Protein AF-D2QXZ1-F1 (afdb_monomer)

pLDDT: mean 86.98, std 10.9, range [49.91, 98.38]

Foldseek 3Di:
DDDDQDVQLVQLVVLLVLLVVLVVQLVPDDDDPPNCSLVVSLVVCCVPPVDDSVSSVLSVLLNVLDDPVRSVVLSVLQRPAPQAGDHSLNSSLLSVQPDPVVSVVLSNCSRVVVDDSVRSNVVSCVPDPNCPPDPPPDDDPDPVSVLVVLLVVLVVLVVVLCVQCPPVPPPDHHLVNDDPVVSVVSVVVNVVSVVSNVVSVVVVVVVVVVVVVVVVVVD

Radius of gyration: 25.84 Å; Cα contacts (8 Å, |Δi|>4): 145; chains: 1; bounding box: 73×56×57 Å

Organism: Pirellula staleyi (strain ATCC 27377 / DSM 6068 / ICPB 4128) (NCBI:txid530564)

Secondary structure (DSSP, 8-state):
-PPPPPHHHHHHHHHHHHHHHHHHHHHHS---TTSTHHHHHHHHHHHHH---HHHHHHHHHHHHH--HHHHHHHHHHHHT-SS----HHHHHHHTT---HHHHHHHHHHHHHTT--HHHHHHHHHHHS------SPPPPPSSHHHHHHHHHHHHHHHHHHHHHHH-TT-TTS--GGGS-HHHHHHHHHHHHHHHHHHHHHHHHHHHHHHHHHHHHHT--

Structure (mmCIF, N/CA/C/O backbone):
data_AF-D2QXZ1-F1
#
_entry.id   AF-D2QXZ1-F1
#
loop_
_atom_site.group_PDB
_atom_site.id
_atom_site.type_symbol
_atom_site.label_atom_id
_atom_site.label_alt_id
_atom_site.label_comp_id
_atom_site.label_asym_id
_atom_site.label_entity_id
_atom_site.label_seq_id
_atom_site.pdbx_PDB_ins_code
_atom_site.Cartn_x
_atom_site.Cartn_y
_atom_site.Cartn_z
_atom_site.occupancy
_atom_site.B_iso_or_equiv
_atom_site.auth_seq_id
_atom_site.auth_comp_id
_atom_site.auth_asym_id
_atom_site.auth_atom_id
_atom_site.pdbx_PDB_model_num
ATOM 1 N N . MET A 1 1 ? -39.261 -4.330 -1.337 1.00 70.75 1 MET A N 1
ATOM 2 C CA . MET A 1 1 ? -38.282 -4.385 -2.452 1.00 70.75 1 MET A CA 1
ATOM 3 C C . MET A 1 1 ? -36.870 -4.403 -1.869 1.00 70.75 1 MET A C 1
ATOM 5 O O . MET A 1 1 ? -36.589 -3.571 -1.018 1.00 70.75 1 MET A O 1
ATOM 9 N N . LYS A 1 2 ? -35.994 -5.347 -2.247 1.00 80.06 2 LYS A N 1
ATOM 10 C CA . LYS A 1 2 ? -34.596 -5.360 -1.764 1.00 80.06 2 LYS A CA 1
ATOM 11 C C . LYS A 1 2 ? -33.806 -4.252 -2.475 1.00 80.06 2 LYS A C 1
ATOM 13 O O . LYS A 1 2 ? -33.820 -4.200 -3.702 1.00 80.06 2 LYS A O 1
ATOM 18 N N . LYS A 1 3 ? -33.141 -3.368 -1.722 1.00 83.44 3 LYS A N 1
ATOM 19 C CA . LYS A 1 3 ? -32.268 -2.312 -2.272 1.00 83.44 3 LYS A CA 1
ATOM 20 C C . LYS A 1 3 ? -31.160 -2.964 -3.124 1.00 83.44 3 LYS A C 1
ATOM 22 O O . LYS A 1 3 ? -30.633 -3.998 -2.707 1.00 83.44 3 LYS A O 1
ATOM 27 N N . PRO A 1 4 ? -30.808 -2.421 -4.306 1.00 87.69 4 PRO A N 1
ATOM 28 C CA . PRO A 1 4 ? -29.730 -2.982 -5.115 1.00 87.69 4 PRO A CA 1
ATOM 29 C C . PRO A 1 4 ? -28.404 -2.970 -4.335 1.00 87.69 4 PRO A C 1
ATOM 31 O O . PRO A 1 4 ? -28.165 -2.038 -3.561 1.00 87.69 4 PRO A O 1
ATOM 34 N N . PRO A 1 5 ? -27.527 -3.973 -4.535 1.00 87.88 5 PRO A N 1
ATOM 35 C CA . PRO A 1 5 ? -26.270 -4.050 -3.807 1.00 87.88 5 PRO A CA 1
ATOM 36 C C . PRO A 1 5 ? -25.370 -2.846 -4.135 1.00 87.88 5 PRO A C 1
ATOM 38 O O . PRO A 1 5 ? -25.340 -2.405 -5.295 1.00 87.88 5 PRO A O 1
ATOM 41 N N . PRO A 1 6 ? -24.587 -2.350 -3.158 1.00 89.75 6 PRO A N 1
ATOM 42 C CA . PRO A 1 6 ? -23.612 -1.290 -3.377 1.00 89.75 6 PRO A CA 1
ATOM 43 C C . PRO A 1 6 ? -22.697 -1.555 -4.589 1.00 89.75 6 PRO A C 1
ATOM 45 O O . PRO A 1 6 ? -22.313 -2.704 -4.857 1.00 89.75 6 PRO A O 1
ATOM 48 N N . PRO A 1 7 ? -22.310 -0.515 -5.353 1.00 92.50 7 PRO A N 1
ATOM 49 C CA . PRO A 1 7 ? -21.449 -0.673 -6.525 1.00 92.50 7 PRO A CA 1
ATOM 50 C C . PRO A 1 7 ? -20.099 -1.331 -6.196 1.00 92.50 7 PRO A C 1
ATOM 52 O O . PRO A 1 7 ? -19.526 -2.008 -7.052 1.00 92.50 7 PRO A O 1
ATOM 55 N N . GLU A 1 8 ? -19.606 -1.185 -4.969 1.00 92.81 8 GLU A N 1
ATOM 56 C CA . GLU A 1 8 ? -18.377 -1.791 -4.460 1.00 92.81 8 GLU A CA 1
ATOM 57 C C . GLU A 1 8 ? -18.449 -3.322 -4.455 1.00 92.81 8 GLU A C 1
ATOM 59 O O . GLU A 1 8 ? -17.514 -3.964 -4.932 1.00 92.81 8 GLU A O 1
ATOM 64 N N . ILE A 1 9 ? -19.579 -3.907 -4.042 1.00 94.56 9 ILE A N 1
ATOM 65 C CA . ILE A 1 9 ? -19.801 -5.363 -4.057 1.00 94.56 9 ILE A CA 1
ATOM 66 C C . ILE A 1 9 ? -19.676 -5.901 -5.485 1.00 94.56 9 ILE A C 1
ATOM 68 O O . ILE A 1 9 ? -18.967 -6.876 -5.742 1.00 94.56 9 ILE A O 1
ATOM 72 N N . ARG A 1 10 ? -20.309 -5.222 -6.452 1.00 94.75 10 ARG A N 1
ATOM 73 C CA . ARG A 1 10 ? -20.217 -5.603 -7.872 1.00 94.75 10 ARG A CA 1
ATOM 74 C C . ARG A 1 10 ? -18.780 -5.510 -8.384 1.00 94.75 10 ARG A C 1
ATOM 76 O O . ARG A 1 10 ? -18.342 -6.382 -9.130 1.00 94.75 10 ARG A O 1
ATOM 83 N N . ARG A 1 11 ? -18.033 -4.475 -7.981 1.00 95.88 11 ARG A N 1
ATOM 84 C CA . ARG A 1 11 ? -16.618 -4.299 -8.353 1.00 95.88 11 ARG A CA 1
ATOM 85 C C . ARG A 1 11 ? -15.729 -5.395 -7.757 1.00 95.88 11 ARG A C 1
ATOM 87 O O . ARG A 1 11 ? -14.864 -5.890 -8.473 1.00 95.88 11 ARG A O 1
ATOM 94 N N . LEU A 1 12 ? -15.953 -5.799 -6.504 1.00 96.62 12 LEU A N 1
ATOM 95 C CA . LEU A 1 12 ? -15.210 -6.886 -5.854 1.00 96.62 12 LEU A CA 1
ATOM 96 C C . LEU A 1 12 ? -15.446 -8.228 -6.551 1.00 96.62 12 LEU A C 1
ATOM 98 O O . LEU A 1 12 ? -14.481 -8.874 -6.956 1.00 96.62 12 LEU A O 1
ATOM 102 N N . ARG A 1 13 ? -16.712 -8.596 -6.786 1.00 97.38 13 ARG A N 1
ATOM 103 C CA . ARG A 1 13 ? -17.065 -9.831 -7.506 1.00 97.38 13 ARG A CA 1
ATOM 104 C C . ARG A 1 13 ? -16.483 -9.856 -8.919 1.00 97.38 13 ARG A C 1
ATOM 106 O O . ARG A 1 13 ? -15.887 -10.852 -9.314 1.00 97.38 13 ARG A O 1
ATOM 113 N N . LYS A 1 14 ? -16.586 -8.748 -9.669 1.00 97.00 14 LYS A N 1
ATOM 114 C CA . LYS A 1 14 ? -15.977 -8.634 -11.009 1.00 97.00 14 LYS A CA 1
ATOM 115 C C . LYS A 1 14 ? -14.456 -8.807 -10.966 1.00 97.00 14 LYS A C 1
ATOM 117 O O . LYS A 1 14 ? -13.901 -9.465 -11.840 1.00 97.00 14 LYS A O 1
ATOM 122 N N . PHE A 1 15 ? -13.788 -8.238 -9.963 1.00 97.81 15 PHE A N 1
ATOM 123 C CA . PHE A 1 15 ? -12.336 -8.344 -9.818 1.00 97.81 15 PHE A CA 1
ATOM 124 C C . PHE A 1 15 ? -11.886 -9.766 -9.455 1.00 97.81 15 PHE A C 1
ATOM 126 O O . PHE A 1 15 ? -10.912 -10.257 -10.020 1.00 97.81 15 PHE A O 1
ATOM 133 N N . HIS A 1 16 ? -12.625 -10.455 -8.581 1.00 98.38 16 HIS A N 1
ATOM 134 C CA . HIS A 1 16 ? -12.385 -11.866 -8.266 1.00 98.38 16 HIS A CA 1
ATOM 135 C C . HIS A 1 16 ? -12.635 -12.781 -9.468 1.00 98.38 16 HIS A C 1
ATOM 137 O O . HIS A 1 16 ? -11.781 -13.591 -9.816 1.00 98.38 16 HIS A O 1
ATOM 143 N N . ALA A 1 17 ? -13.754 -12.590 -10.174 1.00 97.75 17 ALA A N 1
ATOM 144 C CA . ALA A 1 17 ? -14.080 -13.352 -11.376 1.00 97.75 17 ALA A CA 1
ATOM 145 C C . ALA A 1 17 ? -13.033 -13.165 -12.486 1.00 97.75 17 ALA A C 1
ATOM 147 O O . ALA A 1 17 ? -12.653 -14.136 -13.140 1.00 97.75 17 ALA A O 1
ATOM 148 N N . LEU A 1 18 ? -12.524 -11.939 -12.674 1.00 96.25 18 LEU A N 1
ATOM 149 C CA . LEU A 1 18 ? -11.377 -11.682 -13.547 1.00 96.25 18 LEU A CA 1
ATOM 150 C C . LEU A 1 18 ? -10.163 -12.504 -13.101 1.00 96.25 18 LEU A C 1
ATOM 152 O O . LEU A 1 18 ? -9.543 -13.169 -13.923 1.00 96.25 18 LEU A O 1
ATOM 156 N N . GLY A 1 19 ? -9.853 -12.498 -11.804 1.00 96.38 19 GLY A N 1
ATOM 157 C CA . GLY A 1 19 ? -8.767 -13.288 -11.236 1.00 96.38 19 GLY A CA 1
ATOM 158 C C . GLY A 1 19 ? -8.879 -14.783 -11.523 1.00 96.38 19 GLY A C 1
ATOM 159 O O . GLY A 1 19 ? -7.882 -15.392 -11.902 1.00 96.38 19 GLY A O 1
ATOM 160 N N . LYS A 1 20 ? -10.084 -15.356 -11.411 1.00 97.50 20 LYS A N 1
ATOM 161 C CA . LYS A 1 20 ? -10.351 -16.769 -11.728 1.00 97.50 20 LYS A CA 1
ATOM 162 C C . LYS A 1 20 ? -10.106 -17.083 -13.203 1.00 97.50 20 LYS A C 1
ATOM 164 O O . LYS A 1 20 ? -9.424 -18.052 -13.507 1.00 97.50 20 LYS A O 1
ATOM 169 N N . LYS A 1 21 ? -10.583 -16.225 -14.114 1.00 95.38 21 LYS A N 1
ATOM 170 C CA . LYS A 1 21 ? -10.308 -16.368 -15.556 1.00 95.38 21 LYS A CA 1
ATOM 171 C C . LYS A 1 21 ? -8.810 -16.328 -15.847 1.00 95.38 21 LYS A C 1
ATOM 173 O O . LYS A 1 21 ? -8.311 -17.135 -16.619 1.00 95.38 21 LYS A O 1
ATOM 178 N N . VAL A 1 22 ? -8.089 -15.406 -15.206 1.00 93.62 22 VAL A N 1
ATOM 179 C CA . VAL A 1 22 ? -6.633 -15.314 -15.345 1.00 93.62 22 VAL A CA 1
ATOM 180 C C . VAL A 1 22 ? -5.975 -16.596 -14.827 1.00 93.62 22 VAL A C 1
ATOM 182 O O . VAL A 1 22 ? -5.161 -17.167 -15.540 1.00 93.62 22 VAL A O 1
ATOM 185 N N . LEU A 1 23 ? -6.338 -17.085 -13.635 1.00 93.38 23 LEU A N 1
ATOM 186 C CA . LEU A 1 23 ? -5.811 -18.342 -13.080 1.00 93.38 23 LEU A CA 1
ATOM 187 C C . LEU A 1 23 ? -6.021 -19.535 -14.015 1.00 93.38 23 LEU A C 1
ATOM 189 O O . LEU A 1 23 ? -5.063 -20.247 -14.291 1.00 93.38 23 LEU A O 1
ATOM 193 N N . GLN A 1 24 ? -7.223 -19.688 -14.569 1.00 92.62 24 GLN A N 1
ATOM 194 C CA . GLN A 1 24 ? -7.538 -20.768 -15.503 1.00 92.62 24 GLN A CA 1
ATOM 195 C C . GLN A 1 24 ? -6.637 -20.739 -16.747 1.00 92.62 24 GLN A C 1
ATOM 197 O O . GLN A 1 24 ? -6.117 -21.772 -17.166 1.00 92.62 24 GLN A O 1
ATOM 202 N N . VAL A 1 25 ? -6.395 -19.556 -17.323 1.00 90.19 25 VAL A N 1
ATOM 203 C CA . VAL A 1 25 ? -5.465 -19.404 -18.457 1.00 90.19 25 VAL A CA 1
ATOM 204 C C . VAL A 1 25 ? -4.034 -19.760 -18.046 1.00 90.19 25 VAL A C 1
ATOM 206 O O . VAL A 1 25 ? -3.310 -20.397 -18.805 1.00 90.19 25 VAL A O 1
ATOM 209 N N . TYR A 1 26 ? -3.616 -19.400 -16.829 1.00 86.12 26 TYR A N 1
ATOM 210 C CA . TYR A 1 26 ? -2.298 -19.755 -16.290 1.00 86.12 26 TYR A CA 1
ATOM 211 C C . TYR A 1 26 ? -2.100 -21.264 -16.079 1.00 86.12 26 TYR A C 1
ATOM 213 O O . TYR A 1 26 ? -0.976 -21.741 -16.227 1.00 86.12 26 TYR A O 1
ATOM 221 N N . GLU A 1 27 ? -3.154 -21.984 -15.696 1.00 86.81 27 GLU A N 1
ATOM 222 C CA . GLU A 1 27 ? -3.131 -23.433 -15.449 1.00 86.81 27 GLU A CA 1
ATOM 223 C C . GLU A 1 27 ? -3.171 -24.241 -16.749 1.00 86.81 27 GLU A C 1
ATOM 225 O O . GLU A 1 27 ? -2.522 -25.277 -16.849 1.00 86.81 27 GLU A O 1
ATOM 230 N N . THR A 1 28 ? -3.887 -23.740 -17.757 1.00 86.19 28 THR A N 1
ATOM 231 C CA . THR A 1 28 ? -4.055 -24.405 -19.061 1.00 86.19 28 THR A CA 1
ATOM 232 C C . THR A 1 28 ? -2.937 -24.104 -20.061 1.00 86.19 28 THR A C 1
ATOM 234 O O . THR A 1 28 ? -2.809 -24.810 -21.056 1.00 86.19 28 THR A O 1
ATOM 237 N N . SER A 1 29 ? -2.107 -23.083 -19.824 1.00 81.38 29 SER A N 1
ATOM 238 C CA . SER A 1 29 ? -1.002 -22.742 -20.727 1.00 81.38 29 SER A CA 1
ATOM 239 C C . SER A 1 29 ? 0.249 -23.591 -20.471 1.00 81.38 29 SER A C 1
ATOM 241 O O . SER A 1 29 ? 0.777 -23.666 -19.353 1.00 81.38 29 SER A O 1
ATOM 243 N N . GLU A 1 30 ? 0.771 -24.201 -21.540 1.00 72.31 30 GLU A N 1
ATOM 244 C CA . GLU A 1 30 ? 1.961 -25.049 -21.477 1.00 72.31 30 GLU A CA 1
ATOM 245 C C . GLU A 1 30 ? 3.177 -24.328 -20.857 1.00 72.31 30 GLU A C 1
ATOM 247 O O . GLU A 1 30 ? 3.302 -23.094 -20.911 1.00 72.31 30 GLU A O 1
ATOM 252 N N . PRO A 1 31 ? 4.080 -25.059 -20.178 1.00 64.50 31 PRO A N 1
ATOM 253 C CA . PRO A 1 31 ? 5.278 -24.466 -19.603 1.00 64.50 31 PRO A CA 1
ATOM 254 C C . PRO A 1 31 ? 6.213 -23.991 -20.713 1.00 64.50 31 PRO A C 1
ATOM 256 O O . PRO A 1 31 ? 6.925 -24.774 -21.326 1.00 64.50 31 PRO A O 1
ATOM 259 N N . LEU A 1 32 ? 6.272 -22.679 -20.938 1.00 61.91 32 LEU A N 1
ATOM 260 C CA . LEU A 1 32 ? 7.364 -22.102 -21.716 1.00 61.91 32 LEU A CA 1
ATOM 261 C C . LEU A 1 32 ? 8.679 -22.314 -20.952 1.00 61.91 32 LEU A C 1
ATOM 263 O O . LEU A 1 32 ? 8.786 -21.918 -19.787 1.00 61.91 32 LEU A O 1
ATOM 267 N N . ALA A 1 33 ? 9.686 -22.863 -21.636 1.00 56.00 33 ALA A N 1
ATOM 268 C CA . ALA A 1 33 ? 10.993 -23.256 -21.095 1.00 56.00 33 ALA A CA 1
ATOM 269 C C . ALA A 1 33 ? 11.778 -22.147 -20.347 1.00 56.00 33 ALA A C 1
ATOM 271 O O . ALA A 1 33 ? 12.772 -22.431 -19.692 1.00 56.00 33 ALA A O 1
ATOM 272 N N . SER A 1 34 ? 11.347 -20.880 -20.403 1.00 56.97 34 SER A N 1
ATOM 273 C CA . SER A 1 34 ? 12.092 -19.719 -19.886 1.00 56.97 34 SER A CA 1
ATOM 274 C C . SER A 1 34 ? 11.424 -18.949 -18.734 1.00 56.97 34 SER A C 1
ATOM 276 O O . SER A 1 34 ? 11.746 -17.783 -18.496 1.00 56.97 34 SER A O 1
ATOM 278 N N . GLY A 1 35 ? 10.438 -19.524 -18.030 1.00 57.19 35 GLY A N 1
ATOM 279 C CA . GLY A 1 35 ? 9.715 -18.806 -16.959 1.00 57.19 35 GLY A CA 1
ATOM 280 C C . GLY A 1 35 ? 8.895 -17.602 -17.465 1.00 57.19 35 GLY A C 1
ATOM 281 O O . GLY A 1 35 ? 8.373 -16.792 -16.693 1.00 57.19 35 GLY A O 1
ATOM 282 N N . SER A 1 36 ? 8.748 -17.486 -18.786 1.00 62.22 36 SER A N 1
ATOM 283 C CA . SER A 1 36 ? 8.039 -16.424 -19.502 1.00 62.22 36 SER A CA 1
ATOM 284 C C . SER A 1 36 ? 6.515 -16.579 -19.480 1.00 62.22 36 SER A C 1
ATOM 286 O O . SER A 1 36 ? 5.821 -15.645 -19.888 1.00 62.22 36 SER A O 1
ATOM 288 N N . ARG A 1 37 ? 5.988 -17.672 -18.901 1.00 64.94 37 ARG A N 1
ATOM 289 C CA . ARG A 1 37 ? 4.545 -17.947 -18.749 1.00 64.94 37 ARG A CA 1
ATOM 290 C C . ARG A 1 37 ? 3.782 -16.745 -18.169 1.00 64.94 37 ARG A C 1
ATOM 292 O O . ARG A 1 37 ? 2.734 -16.366 -18.678 1.00 64.94 37 ARG A O 1
ATOM 299 N N . ARG A 1 38 ? 4.368 -16.044 -17.185 1.00 64.94 38 ARG A N 1
ATOM 300 C CA . ARG A 1 38 ? 3.768 -14.834 -16.577 1.00 64.94 38 ARG A CA 1
ATOM 301 C C . ARG A 1 38 ? 3.677 -13.621 -17.507 1.00 64.94 38 ARG A C 1
ATOM 303 O O . ARG A 1 38 ? 2.819 -12.765 -17.317 1.00 64.94 38 ARG A O 1
ATOM 310 N N . ARG A 1 39 ? 4.578 -13.506 -18.485 1.00 67.19 39 ARG A N 1
ATOM 311 C CA . ARG A 1 39 ? 4.597 -12.379 -19.432 1.00 67.19 39 ARG A CA 1
ATOM 312 C C . ARG A 1 39 ? 3.615 -12.587 -20.584 1.00 67.19 39 ARG A C 1
ATOM 314 O O . ARG A 1 39 ? 3.001 -11.610 -20.997 1.00 67.19 39 ARG A O 1
ATOM 321 N N . GLY A 1 40 ? 3.450 -13.825 -21.056 1.00 73.44 40 GLY A N 1
ATOM 322 C CA . GLY A 1 40 ? 2.514 -14.164 -22.135 1.00 73.44 40 GLY A CA 1
ATOM 323 C C . GLY A 1 40 ? 1.059 -13.918 -21.739 1.00 73.44 40 GLY A C 1
ATOM 324 O O . GLY A 1 40 ? 0.386 -13.106 -22.368 1.00 73.44 40 GLY A O 1
ATOM 325 N N . VAL A 1 41 ? 0.622 -14.512 -20.623 1.00 76.88 41 VAL A N 1
ATOM 326 C CA . VAL A 1 41 ? -0.766 -14.379 -20.148 1.00 76.88 41 VAL A CA 1
ATOM 327 C C . VAL A 1 41 ? -1.116 -12.920 -19.850 1.00 76.88 41 VAL A C 1
ATOM 329 O O . VAL A 1 41 ? -2.161 -12.431 -20.261 1.00 76.88 41 VAL A O 1
ATOM 332 N N . ALA A 1 42 ? -0.224 -12.169 -19.197 1.00 74.06 42 ALA A N 1
ATOM 333 C CA . ALA A 1 42 ? -0.484 -10.757 -18.920 1.00 74.06 42 ALA A CA 1
ATOM 334 C C . ALA A 1 42 ? -0.684 -9.919 -20.200 1.00 74.06 42 ALA A C 1
ATOM 336 O O . ALA A 1 42 ? -1.559 -9.061 -20.211 1.00 74.06 42 ALA A O 1
ATOM 337 N N . ARG A 1 43 ? 0.083 -10.173 -21.273 1.00 77.06 43 ARG A N 1
ATOM 338 C CA . ARG A 1 43 ? -0.064 -9.462 -22.559 1.00 77.06 43 ARG A CA 1
ATOM 339 C C . ARG A 1 43 ? -1.386 -9.778 -23.261 1.00 77.06 43 ARG A C 1
ATOM 341 O O . ARG A 1 43 ? -1.985 -8.888 -23.862 1.00 77.06 43 ARG A O 1
ATOM 348 N N . GLU A 1 44 ? -1.857 -11.019 -23.169 1.00 80.31 44 GLU A N 1
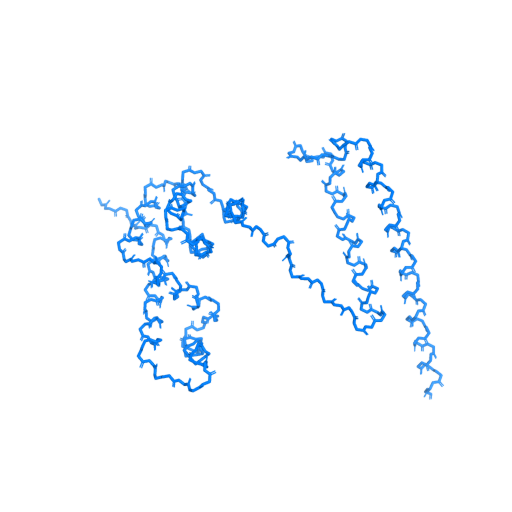ATOM 349 C CA . GLU A 1 44 ? -3.146 -11.420 -23.744 1.00 80.31 44 GLU A CA 1
ATOM 350 C C . GLU A 1 44 ? -4.310 -10.647 -23.104 1.00 80.31 44 GLU A C 1
ATOM 352 O O . GLU A 1 44 ? -5.165 -10.101 -23.799 1.00 80.31 44 GLU A O 1
ATOM 357 N N . PHE A 1 45 ? -4.316 -10.528 -21.774 1.00 82.12 45 PHE A N 1
ATOM 358 C CA . PHE A 1 45 ? -5.345 -9.768 -21.060 1.00 82.12 45 PHE A CA 1
ATOM 359 C C . PHE A 1 45 ? -5.189 -8.246 -21.218 1.00 82.12 45 PHE A C 1
ATOM 361 O O . PHE A 1 45 ? -6.199 -7.544 -21.255 1.00 82.12 45 PHE A O 1
ATOM 368 N N . ASP A 1 46 ? -3.959 -7.735 -21.335 1.00 80.94 46 ASP A N 1
ATOM 369 C CA . ASP A 1 46 ? -3.691 -6.310 -21.586 1.00 80.94 46 ASP A CA 1
ATOM 370 C C . ASP A 1 46 ? -4.266 -5.879 -22.945 1.00 80.94 46 ASP A C 1
ATOM 372 O O . ASP A 1 46 ? -5.079 -4.960 -23.012 1.00 80.94 46 ASP A O 1
ATOM 376 N N . SER A 1 47 ? -3.963 -6.626 -24.013 1.00 78.50 47 SER A N 1
ATOM 377 C CA . SER A 1 47 ? -4.461 -6.334 -25.368 1.00 78.50 47 SER A CA 1
ATOM 378 C C . SER A 1 47 ? -5.985 -6.440 -25.508 1.00 78.50 47 SER A C 1
ATOM 380 O O . SER A 1 47 ? -6.588 -5.649 -26.227 1.00 78.50 47 SER A O 1
ATOM 382 N N . ARG A 1 48 ? -6.627 -7.385 -24.807 1.00 83.06 48 ARG A N 1
ATOM 383 C CA . ARG A 1 48 ? -8.080 -7.611 -24.905 1.00 83.06 48 ARG A CA 1
ATOM 384 C C . ARG A 1 48 ? -8.918 -6.693 -24.019 1.00 83.06 48 ARG A C 1
ATOM 386 O O . ARG A 1 48 ? -10.046 -6.377 -24.382 1.00 83.06 48 ARG A O 1
ATOM 393 N N . LEU A 1 49 ? -8.418 -6.320 -22.838 1.00 86.81 49 LEU A N 1
ATOM 394 C CA . LEU A 1 49 ? -9.205 -5.611 -21.816 1.00 86.81 49 LEU A CA 1
ATOM 395 C C . LEU A 1 49 ? -8.659 -4.220 -21.462 1.00 86.81 49 LEU A C 1
ATOM 397 O O . LEU A 1 49 ? -9.277 -3.529 -20.652 1.00 86.81 49 LEU A O 1
ATOM 401 N N . GLY A 1 50 ? -7.504 -3.817 -22.005 1.00 89.00 50 GLY A N 1
ATOM 402 C CA . GLY A 1 50 ? -6.836 -2.557 -21.660 1.00 89.00 50 GLY A CA 1
ATOM 403 C C . GLY A 1 50 ? -6.400 -2.485 -20.192 1.00 89.00 50 GLY A C 1
ATOM 404 O O . GLY A 1 50 ? -6.352 -1.405 -19.597 1.00 89.00 50 GLY A O 1
ATOM 405 N N . LEU A 1 51 ? -6.159 -3.638 -19.558 1.00 88.88 51 LEU A N 1
ATOM 406 C CA . LEU A 1 51 ? -5.804 -3.723 -18.144 1.00 88.88 51 LEU A CA 1
ATOM 407 C C . LEU A 1 51 ? -4.291 -3.804 -17.966 1.00 88.88 51 LEU A C 1
ATOM 409 O O . LEU A 1 51 ? -3.646 -4.748 -18.411 1.00 88.88 51 LEU A O 1
ATOM 413 N N . LYS A 1 52 ? -3.742 -2.880 -17.170 1.00 90.81 52 LYS A N 1
ATOM 414 C CA . LYS A 1 52 ? -2.325 -2.908 -16.789 1.00 90.81 52 LYS A CA 1
ATOM 415 C C . LYS A 1 52 ? -1.966 -4.242 -16.130 1.00 90.81 52 LYS A C 1
ATOM 417 O O . LYS A 1 52 ? -2.682 -4.714 -15.244 1.00 90.81 52 LYS A O 1
ATOM 422 N N . ARG A 1 53 ? -0.783 -4.768 -16.457 1.00 88.81 53 ARG A N 1
ATOM 423 C CA . ARG A 1 53 ? -0.220 -6.007 -15.8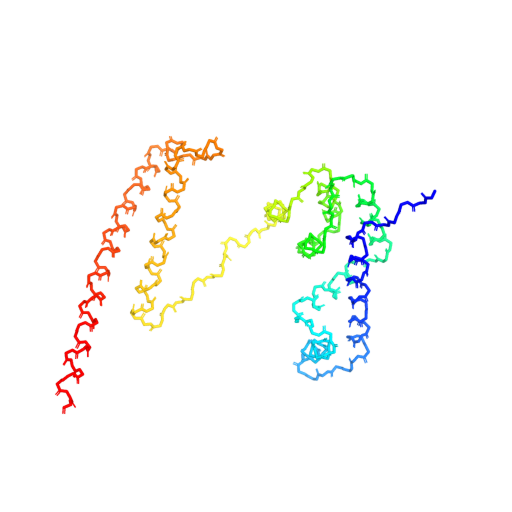87 1.00 88.81 53 ARG A CA 1
ATOM 424 C C . ARG A 1 53 ? -0.368 -6.1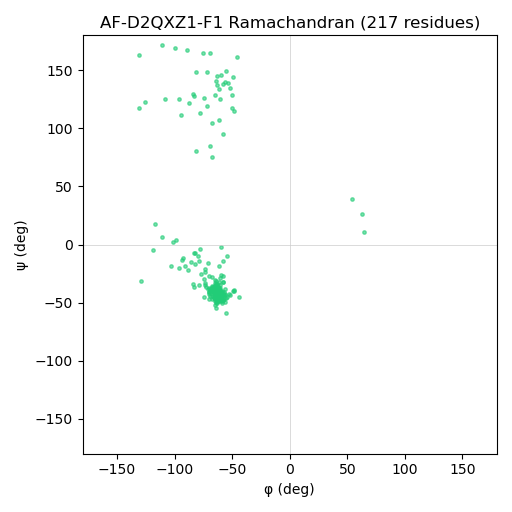33 -14.366 1.00 88.81 53 ARG A C 1
ATOM 426 O O . ARG A 1 53 ? -0.783 -7.182 -13.889 1.00 88.81 53 ARG A O 1
ATOM 433 N N . ASP A 1 54 ? -0.075 -5.074 -13.611 1.00 91.25 54 ASP A N 1
ATOM 434 C CA . ASP A 1 54 ? -0.205 -5.089 -12.146 1.00 91.25 54 ASP A CA 1
ATOM 435 C C . ASP A 1 54 ? -1.642 -5.405 -11.689 1.00 91.25 54 ASP A C 1
ATOM 437 O O . ASP A 1 54 ? -1.849 -6.212 -10.787 1.00 91.25 54 ASP A O 1
ATOM 441 N N . GLN A 1 55 ? -2.661 -4.861 -12.364 1.00 93.62 55 GLN A N 1
ATOM 442 C CA . GLN A 1 55 ? -4.059 -5.144 -12.029 1.00 93.62 55 GLN A CA 1
ATOM 443 C C . GLN A 1 55 ? -4.428 -6.606 -12.293 1.00 93.62 55 GLN A C 1
ATOM 445 O O . GLN A 1 55 ? -5.156 -7.196 -11.493 1.00 93.62 55 GLN A O 1
ATOM 450 N N . ILE A 1 56 ? -3.912 -7.187 -13.380 1.00 94.06 56 ILE A N 1
ATOM 451 C CA . ILE A 1 56 ? -4.098 -8.603 -13.730 1.00 94.06 56 ILE A CA 1
ATOM 452 C C . ILE A 1 56 ? -3.444 -9.490 -12.664 1.00 94.06 56 ILE A C 1
ATOM 454 O O . ILE A 1 56 ? -4.082 -10.404 -12.139 1.00 94.06 56 ILE A O 1
ATOM 458 N N . ASP A 1 57 ? -2.203 -9.180 -12.277 1.00 93.00 57 ASP A N 1
ATOM 459 C CA . ASP A 1 57 ? -1.477 -9.919 -11.243 1.00 93.00 57 ASP A CA 1
ATOM 460 C C . ASP A 1 57 ? -2.184 -9.843 -9.881 1.00 93.00 57 ASP A C 1
ATOM 462 O O . ASP A 1 57 ? -2.275 -10.853 -9.177 1.00 93.00 57 ASP A O 1
ATOM 466 N N . LYS A 1 58 ? -2.744 -8.682 -9.519 1.00 96.06 58 LYS A N 1
ATOM 467 C CA . LYS A 1 58 ? -3.536 -8.514 -8.292 1.00 96.06 58 LYS A CA 1
ATOM 468 C C . LYS A 1 58 ? -4.890 -9.217 -8.345 1.00 96.06 58 LYS A C 1
ATOM 470 O O . LYS A 1 58 ? -5.288 -9.789 -7.335 1.00 96.06 58 LYS A O 1
ATOM 475 N N . ALA A 1 59 ? -5.574 -9.224 -9.489 1.00 96.88 59 ALA A N 1
ATOM 476 C CA . ALA A 1 59 ? -6.815 -9.981 -9.660 1.00 96.88 59 ALA A CA 1
ATOM 477 C C . ALA A 1 59 ? -6.553 -11.480 -9.472 1.00 96.88 59 ALA A C 1
ATOM 479 O O . ALA A 1 59 ? -7.231 -12.141 -8.689 1.00 96.88 59 ALA A O 1
ATOM 480 N N . ARG A 1 60 ? -5.507 -11.999 -10.130 1.00 96.12 60 ARG A N 1
ATOM 481 C CA . ARG A 1 60 ? -5.065 -13.393 -10.009 1.00 96.12 60 ARG A CA 1
ATOM 482 C C . ARG A 1 60 ? -4.723 -13.754 -8.563 1.00 96.12 60 ARG A C 1
ATOM 484 O O . ARG A 1 60 ? -5.186 -14.770 -8.060 1.00 96.12 60 ARG A O 1
ATOM 491 N N . GLN A 1 61 ? -3.939 -12.912 -7.884 1.00 96.38 61 GLN A N 1
ATOM 492 C CA . GLN A 1 61 ? -3.615 -13.078 -6.462 1.00 96.38 61 GLN A CA 1
ATOM 493 C C . GLN A 1 61 ? -4.872 -13.094 -5.585 1.00 96.38 61 GLN A C 1
ATOM 495 O O . GLN A 1 61 ? -4.956 -13.906 -4.670 1.00 96.38 61 GLN A O 1
ATOM 500 N N . PHE A 1 62 ? -5.852 -12.235 -5.875 1.00 98.12 62 PHE A N 1
ATOM 501 C CA . PHE A 1 62 ? -7.110 -12.206 -5.138 1.00 98.12 62 PHE A CA 1
ATOM 502 C C . PHE A 1 62 ? -7.885 -13.514 -5.284 1.00 98.12 62 PHE A C 1
ATOM 504 O O . PHE A 1 62 ? -8.260 -14.102 -4.275 1.00 98.12 62 PHE A O 1
ATOM 511 N N . ALA A 1 63 ? -8.050 -14.007 -6.511 1.00 98.00 63 ALA A N 1
ATOM 512 C CA . ALA A 1 63 ? -8.726 -15.277 -6.760 1.00 98.00 63 ALA A CA 1
ATOM 513 C C . ALA A 1 63 ? -7.981 -16.491 -6.184 1.00 98.00 63 ALA A C 1
ATOM 515 O O . ALA A 1 63 ? -8.619 -17.452 -5.776 1.00 98.00 63 ALA A O 1
ATOM 516 N N . ALA A 1 64 ? -6.648 -16.438 -6.111 1.00 96.62 64 ALA A N 1
ATOM 517 C CA . ALA A 1 64 ? -5.849 -17.514 -5.529 1.00 96.62 64 ALA A CA 1
ATOM 518 C C . ALA A 1 64 ? -5.923 -17.550 -3.992 1.00 96.62 64 ALA A C 1
ATOM 520 O O . ALA A 1 64 ? -5.761 -18.608 -3.396 1.00 96.62 64 ALA A O 1
ATOM 521 N N . MET A 1 65 ? -6.119 -16.395 -3.343 1.00 97.19 65 MET A N 1
ATOM 522 C CA . MET A 1 65 ? -6.131 -16.282 -1.877 1.00 97.19 65 MET A CA 1
ATOM 523 C C . MET A 1 65 ? -7.525 -16.313 -1.252 1.00 97.19 65 MET A C 1
ATOM 525 O O . MET A 1 65 ? -7.621 -16.528 -0.045 1.00 97.19 65 MET A O 1
ATOM 529 N N . TYR A 1 66 ? -8.569 -16.033 -2.033 1.00 98.06 66 TYR A N 1
ATOM 530 C CA . TYR A 1 66 ? -9.950 -15.974 -1.569 1.00 98.06 66 TYR A CA 1
ATOM 531 C C . TYR A 1 66 ? -10.819 -16.894 -2.421 1.00 98.06 66 TYR A C 1
ATOM 533 O O . TYR A 1 66 ? -10.920 -16.733 -3.635 1.00 98.06 66 TYR A O 1
ATOM 541 N N . SER A 1 67 ? -11.492 -17.829 -1.770 1.00 97.94 67 SER A N 1
ATOM 542 C CA . SER A 1 67 ? -12.596 -18.615 -2.308 1.00 97.94 67 SER A CA 1
ATOM 543 C C . SER A 1 67 ? -13.843 -17.755 -2.534 1.00 97.94 67 SER A C 1
ATOM 545 O O . SER A 1 67 ? -13.978 -16.662 -1.980 1.00 97.94 67 SER A O 1
ATOM 547 N N . ASP A 1 68 ? -14.799 -18.274 -3.307 1.00 98.25 68 ASP A N 1
ATOM 548 C CA . ASP A 1 68 ? -16.080 -17.594 -3.544 1.00 98.25 68 ASP A CA 1
ATOM 549 C C . ASP A 1 68 ? -16.825 -17.292 -2.233 1.00 98.25 68 ASP A C 1
ATOM 551 O O . ASP A 1 68 ? -17.295 -16.173 -2.039 1.00 98.25 68 ASP A O 1
ATOM 555 N N . LYS A 1 69 ? -16.822 -18.239 -1.282 1.00 98.06 69 LYS A N 1
ATOM 556 C CA . LYS A 1 69 ? -17.437 -18.060 0.045 1.00 98.06 69 LYS A CA 1
ATOM 557 C C . LYS A 1 69 ? -16.797 -16.919 0.840 1.00 98.06 69 LYS A C 1
ATOM 559 O O . LYS A 1 69 ? -17.490 -16.182 1.533 1.00 98.06 69 LYS A O 1
ATOM 564 N N . GLU A 1 70 ? -15.480 -16.752 0.748 1.00 97.81 70 GLU A N 1
ATOM 565 C CA . GLU A 1 70 ? -14.778 -15.664 1.439 1.00 97.81 70 GLU A CA 1
ATOM 566 C C . GLU A 1 70 ? -15.039 -14.307 0.774 1.00 97.81 70 GLU A C 1
ATOM 568 O O . GLU A 1 70 ? -15.166 -13.295 1.463 1.00 97.81 70 GLU A O 1
ATOM 573 N N . VAL A 1 71 ? -15.171 -14.270 -0.555 1.00 98.19 71 VAL A N 1
ATOM 574 C CA . VAL A 1 71 ? -15.599 -13.056 -1.266 1.00 98.19 71 VAL A CA 1
ATOM 575 C C . VAL A 1 71 ? -17.033 -12.689 -0.902 1.00 98.19 71 VAL A C 1
ATOM 577 O O . VAL A 1 71 ? -17.314 -11.508 -0.697 1.00 98.19 71 VAL A O 1
ATOM 580 N N . ASP A 1 72 ? -17.928 -13.669 -0.778 1.00 97.44 72 ASP A N 1
ATOM 581 C CA . ASP A 1 72 ? -19.295 -13.448 -0.305 1.00 97.44 72 ASP A CA 1
ATOM 582 C C . ASP A 1 72 ? -19.299 -12.883 1.120 1.00 97.44 72 ASP A C 1
ATOM 584 O O . ASP A 1 72 ? -19.938 -11.858 1.355 1.00 97.44 72 ASP A O 1
ATOM 588 N N . ALA A 1 73 ? -18.496 -13.444 2.030 1.00 96.62 73 ALA A N 1
ATOM 589 C CA . ALA A 1 73 ? -18.345 -12.925 3.389 1.00 96.62 73 ALA A CA 1
ATOM 590 C C . ALA A 1 73 ? -17.823 -11.473 3.415 1.00 96.62 73 ALA A C 1
ATOM 592 O O . ALA A 1 73 ? -18.350 -10.636 4.151 1.00 96.62 73 ALA A O 1
ATOM 593 N N . LEU A 1 74 ? -16.838 -11.126 2.575 1.00 96.31 74 LEU A N 1
ATOM 594 C CA . LEU A 1 74 ? -16.386 -9.736 2.416 1.00 96.31 74 LEU A CA 1
ATOM 595 C C . LEU A 1 74 ? -17.505 -8.825 1.897 1.00 96.31 74 LEU A C 1
ATOM 597 O O . LEU A 1 74 ? -17.656 -7.698 2.367 1.00 96.31 74 LEU A O 1
ATOM 601 N N . CYS A 1 75 ? -18.293 -9.295 0.929 1.00 95.94 75 CYS A N 1
ATOM 602 C CA . CYS A 1 75 ? -19.413 -8.531 0.385 1.00 95.94 75 CYS A CA 1
ATOM 603 C C . CYS A 1 75 ? -20.516 -8.318 1.429 1.00 95.94 75 CYS A C 1
ATOM 605 O O . CYS A 1 75 ? -21.093 -7.234 1.480 1.00 95.94 75 CYS A O 1
ATOM 607 N N . GLU A 1 76 ? -20.788 -9.309 2.277 1.00 95.00 76 GLU A N 1
ATOM 608 C CA . GLU A 1 76 ? -21.723 -9.173 3.394 1.00 95.00 76 GLU A CA 1
ATOM 609 C C . GLU A 1 76 ? -21.249 -8.148 4.422 1.00 95.00 76 GLU A C 1
ATOM 611 O O . GLU A 1 76 ? -22.058 -7.341 4.874 1.00 95.00 76 GLU A O 1
ATOM 616 N N . LEU A 1 77 ? -19.951 -8.128 4.751 1.00 94.06 77 LEU A N 1
ATOM 617 C CA . LEU A 1 77 ? -19.383 -7.107 5.636 1.00 94.06 77 LEU A CA 1
ATOM 618 C C . LEU A 1 77 ? -19.621 -5.694 5.086 1.00 94.06 77 LEU A C 1
ATOM 620 O O . LEU A 1 77 ? -20.022 -4.810 5.838 1.00 94.06 77 LEU A O 1
ATOM 624 N N . VAL A 1 78 ? -19.440 -5.490 3.776 1.00 93.00 78 VAL A N 1
ATOM 625 C CA . VAL A 1 78 ? -19.741 -4.204 3.120 1.00 93.00 78 VAL A CA 1
ATOM 626 C C . VAL A 1 78 ? -21.237 -3.896 3.140 1.00 93.00 78 VAL A C 1
ATOM 628 O O . VAL A 1 78 ? -21.620 -2.755 3.355 1.00 93.00 78 VAL A O 1
ATOM 631 N N . ASN A 1 79 ? -22.093 -4.895 2.924 1.00 91.50 79 ASN A N 1
ATOM 632 C CA . ASN A 1 79 ? -23.539 -4.687 2.853 1.00 91.50 79 ASN A CA 1
ATOM 633 C C . ASN A 1 79 ? -24.173 -4.331 4.207 1.00 91.50 79 ASN A C 1
ATOM 635 O O . ASN A 1 79 ? -25.218 -3.693 4.233 1.00 91.50 79 ASN A O 1
ATOM 639 N N . ARG A 1 80 ? -23.570 -4.769 5.319 1.00 89.44 80 ARG A N 1
ATOM 640 C CA . ARG A 1 80 ? -24.046 -4.483 6.684 1.00 89.44 80 ARG A CA 1
ATOM 641 C C . ARG A 1 80 ? -23.609 -3.113 7.208 1.00 89.44 80 ARG A C 1
ATOM 643 O O . ARG A 1 80 ? -24.017 -2.741 8.301 1.00 89.44 80 ARG A O 1
ATOM 650 N N . SER A 1 81 ? -22.757 -2.395 6.481 1.00 86.50 81 SER A N 1
ATOM 651 C CA . SER A 1 81 ? -22.240 -1.102 6.911 1.00 86.50 81 SER A CA 1
ATOM 652 C C . SER A 1 81 ? -22.840 0.023 6.087 1.00 86.50 81 SER A C 1
ATOM 654 O O . SER A 1 81 ? -22.727 0.038 4.863 1.00 86.50 81 SER A O 1
ATOM 656 N N . ASP A 1 82 ? -23.434 0.998 6.767 1.00 80.00 82 ASP A N 1
ATOM 657 C CA . ASP A 1 82 ? -24.007 2.171 6.105 1.00 80.00 82 ASP A CA 1
ATOM 658 C C . ASP A 1 82 ? -22.927 3.137 5.590 1.00 80.00 82 ASP A C 1
ATOM 660 O O . ASP A 1 82 ? -23.155 3.898 4.647 1.00 80.00 82 ASP A O 1
ATOM 664 N N . GLN A 1 83 ? -21.729 3.093 6.183 1.00 75.44 83 GLN A N 1
ATOM 665 C CA . GLN A 1 83 ? -20.671 4.084 5.966 1.00 75.44 83 GLN A CA 1
ATOM 666 C C . GLN A 1 83 ? -19.306 3.462 5.611 1.00 75.44 83 GLN A C 1
ATOM 668 O O . GLN A 1 83 ? -18.552 4.037 4.824 1.00 75.44 83 GLN A O 1
ATOM 673 N N . GLY A 1 84 ? -18.990 2.267 6.118 1.00 69.31 84 GLY A N 1
ATOM 674 C CA . GLY A 1 84 ? -17.729 1.566 5.871 1.00 69.31 84 GLY A CA 1
ATOM 675 C C . GLY A 1 84 ? -17.741 0.777 4.562 1.00 69.31 84 GLY A C 1
ATOM 676 O O . GLY A 1 84 ? -18.644 -0.016 4.300 1.00 69.31 84 GLY A O 1
ATOM 677 N N . ARG A 1 85 ? -16.717 0.960 3.716 1.00 87.88 85 ARG A N 1
ATOM 678 C CA . ARG A 1 85 ? -16.637 0.290 2.405 1.00 87.88 85 ARG A CA 1
ATOM 679 C C . ARG A 1 85 ? -15.287 -0.375 2.181 1.00 87.88 85 ARG A C 1
ATOM 681 O O . ARG A 1 85 ? -14.268 0.289 2.010 1.00 87.88 85 ARG A O 1
ATOM 688 N N . ILE A 1 86 ? -15.296 -1.698 2.039 1.00 95.62 86 ILE A N 1
ATOM 689 C CA . ILE A 1 86 ? -14.161 -2.427 1.470 1.00 95.62 86 ILE A CA 1
ATOM 690 C C . ILE A 1 86 ? -14.207 -2.244 -0.046 1.00 95.62 86 ILE A C 1
ATOM 692 O O . ILE A 1 86 ? -15.100 -2.720 -0.743 1.00 95.62 86 ILE A O 1
ATOM 696 N N . THR A 1 87 ? -13.215 -1.534 -0.569 1.00 96.19 87 THR A N 1
ATOM 697 C CA . THR A 1 87 ? -13.034 -1.326 -2.012 1.00 96.19 87 THR A CA 1
ATOM 698 C C . THR A 1 87 ? -11.983 -2.283 -2.574 1.00 96.19 87 THR A C 1
ATOM 700 O O . THR A 1 87 ? -11.212 -2.894 -1.832 1.00 96.19 87 THR A O 1
ATOM 703 N N . LYS A 1 88 ? -11.874 -2.359 -3.908 1.00 96.56 88 LYS A N 1
ATOM 704 C CA . LYS A 1 88 ? -10.793 -3.095 -4.593 1.00 96.56 88 LYS A CA 1
ATOM 705 C C . LYS A 1 88 ? -9.404 -2.734 -4.043 1.00 96.56 88 LYS A C 1
ATOM 707 O O . LYS A 1 88 ? -8.565 -3.610 -3.868 1.00 96.56 88 LYS A O 1
ATOM 712 N N . SER A 1 89 ? -9.166 -1.455 -3.749 1.00 97.00 89 SER A N 1
ATOM 713 C CA . SER A 1 89 ? -7.879 -0.975 -3.237 1.00 97.00 89 SER A CA 1
ATOM 714 C C . SER A 1 89 ? -7.570 -1.495 -1.830 1.00 97.00 89 SER A C 1
ATOM 716 O O . SER A 1 89 ? -6.418 -1.818 -1.554 1.00 97.00 89 SER A O 1
ATOM 718 N N . HIS A 1 90 ? -8.584 -1.640 -0.969 1.00 98.00 90 HIS A N 1
ATOM 719 C CA . HIS A 1 90 ? -8.422 -2.278 0.340 1.00 98.00 90 HIS A CA 1
ATOM 720 C C . HIS A 1 90 ? -8.020 -3.742 0.180 1.00 98.00 90 HIS A C 1
ATOM 722 O O . HIS A 1 90 ? -7.022 -4.167 0.754 1.00 98.00 90 HIS A O 1
ATOM 728 N N . VAL A 1 91 ? -8.726 -4.488 -0.677 1.00 98.00 91 VAL A N 1
ATOM 729 C CA . VAL A 1 91 ? -8.390 -5.890 -0.964 1.00 98.00 91 VAL A CA 1
ATOM 730 C C . VAL A 1 91 ? -6.954 -6.021 -1.465 1.00 98.00 91 VAL A C 1
ATOM 732 O O . VAL A 1 91 ? -6.210 -6.830 -0.928 1.00 98.00 91 VAL A O 1
ATOM 735 N N . ILE A 1 92 ? -6.515 -5.181 -2.411 1.00 97.19 92 ILE A N 1
ATOM 736 C CA . ILE A 1 92 ? -5.132 -5.199 -2.924 1.00 97.19 92 ILE A CA 1
ATOM 737 C C . ILE A 1 92 ? -4.094 -5.035 -1.802 1.00 97.19 92 ILE A C 1
ATOM 739 O O . ILE A 1 92 ? -3.046 -5.681 -1.854 1.00 97.19 92 ILE A O 1
ATOM 743 N N . ARG A 1 93 ? -4.367 -4.198 -0.793 1.00 96.25 93 ARG A N 1
ATOM 744 C CA . ARG A 1 93 ? -3.500 -4.058 0.387 1.00 96.25 93 ARG A CA 1
ATOM 745 C C . ARG A 1 93 ? -3.558 -5.297 1.278 1.00 96.25 93 ARG A C 1
ATOM 747 O O . ARG A 1 93 ? -2.506 -5.778 1.680 1.00 96.25 93 ARG A O 1
ATOM 754 N N . LEU A 1 94 ? -4.746 -5.854 1.515 1.00 96.81 94 LEU A N 1
ATOM 755 C CA . LEU A 1 94 ? -4.915 -7.083 2.298 1.00 96.81 94 LEU A CA 1
ATOM 756 C C . LEU A 1 94 ? -4.188 -8.284 1.675 1.00 96.81 94 LEU A C 1
ATOM 758 O O . LEU A 1 94 ? -3.722 -9.141 2.414 1.00 96.81 94 LEU A O 1
ATOM 762 N N . LEU A 1 95 ? -4.008 -8.337 0.348 1.00 96.31 95 LEU A N 1
ATOM 763 C CA . LEU A 1 95 ? -3.203 -9.385 -0.309 1.00 96.31 95 LEU A CA 1
ATOM 764 C C . LEU A 1 95 ? -1.726 -9.387 0.120 1.00 96.31 95 LEU A C 1
ATOM 766 O O . LEU A 1 95 ? -1.041 -10.383 -0.088 1.00 96.31 95 LEU A O 1
ATOM 770 N N . ALA A 1 96 ? -1.220 -8.292 0.697 1.00 93.56 96 ALA A N 1
ATOM 771 C CA . ALA A 1 96 ? 0.136 -8.237 1.240 1.00 93.56 96 ALA A CA 1
ATOM 772 C C . ALA A 1 96 ? 0.259 -8.890 2.629 1.00 93.56 96 ALA A C 1
ATOM 774 O O . ALA A 1 96 ? 1.373 -9.059 3.112 1.00 93.56 96 ALA A O 1
ATOM 775 N N . VAL A 1 97 ? -0.858 -9.251 3.271 1.00 94.38 97 VAL A N 1
ATOM 776 C CA . VAL A 1 97 ? -0.895 -9.866 4.604 1.00 94.38 97 VAL A CA 1
ATOM 777 C C . VAL A 1 97 ? -0.946 -11.390 4.444 1.00 94.38 97 VAL A C 1
ATOM 779 O O . VAL A 1 97 ? -1.972 -11.906 3.993 1.00 94.38 97 VAL A O 1
ATOM 782 N N . PRO A 1 98 ? 0.106 -12.148 4.816 1.00 91.94 98 PRO A N 1
ATOM 783 C CA . PRO A 1 98 ? 0.146 -13.597 4.586 1.00 91.94 98 PRO A CA 1
ATOM 784 C C . PRO A 1 98 ? -0.897 -14.372 5.402 1.00 91.94 98 PRO A C 1
ATOM 786 O O . PRO A 1 98 ? -1.535 -15.294 4.891 1.00 91.94 98 PRO A O 1
ATOM 789 N N . SER A 1 99 ? -1.111 -13.970 6.658 1.00 94.94 99 SER A N 1
ATOM 790 C CA . SER A 1 99 ? -2.053 -14.626 7.569 1.00 94.94 99 SER A CA 1
ATOM 791 C C . SER A 1 99 ? -3.505 -14.349 7.175 1.00 94.94 99 SER A C 1
ATOM 793 O O . SER A 1 99 ? -3.953 -13.202 7.198 1.00 94.94 99 SER A O 1
ATOM 795 N N . LYS A 1 100 ? -4.263 -15.411 6.867 1.00 96.19 100 LYS A N 1
ATOM 796 C CA . LYS A 1 100 ? -5.704 -15.326 6.575 1.00 96.19 100 LYS A CA 1
ATOM 797 C C . LYS A 1 100 ? -6.484 -14.723 7.740 1.00 96.19 100 LYS A C 1
ATOM 799 O O . LYS A 1 100 ? -7.204 -13.754 7.536 1.00 96.19 100 LYS A O 1
ATOM 804 N N . ARG A 1 101 ? -6.273 -15.235 8.960 1.00 96.56 101 ARG A N 1
ATOM 805 C CA . ARG A 1 101 ? -6.950 -14.732 10.168 1.00 96.56 101 ARG A CA 1
ATOM 806 C C . ARG A 1 101 ? -6.771 -13.222 10.306 1.00 96.56 101 ARG A C 1
ATOM 808 O O . ARG A 1 101 ? -7.729 -12.503 10.564 1.00 96.56 101 ARG A O 1
ATOM 815 N N . ARG A 1 102 ? -5.553 -12.733 10.050 1.00 95.44 102 ARG A N 1
ATOM 816 C CA . ARG A 1 102 ? -5.256 -11.305 10.138 1.00 95.44 102 ARG A CA 1
ATOM 817 C C . ARG A 1 102 ? -5.930 -10.487 9.039 1.00 95.44 102 ARG A C 1
ATOM 819 O O . ARG A 1 102 ? -6.409 -9.391 9.315 1.00 95.44 102 ARG A O 1
ATOM 826 N N . ARG A 1 103 ? -6.013 -11.006 7.808 1.00 97.38 103 ARG A N 1
ATOM 827 C CA . ARG A 1 103 ? -6.795 -10.361 6.738 1.00 97.38 103 ARG A CA 1
ATOM 828 C C . ARG A 1 103 ? -8.256 -10.193 7.142 1.00 97.38 103 ARG A C 1
ATOM 830 O O . ARG A 1 103 ? -8.800 -9.110 6.944 1.00 97.38 103 ARG A O 1
ATOM 837 N N . ASP A 1 104 ? -8.848 -11.218 7.746 1.00 97.31 104 ASP A N 1
ATOM 838 C CA . ASP A 1 104 ? -10.245 -11.189 8.188 1.00 97.31 104 ASP A CA 1
ATOM 839 C C . ASP A 1 104 ? -10.463 -10.179 9.327 1.00 97.31 104 ASP A C 1
ATOM 841 O O . ASP A 1 104 ? -11.441 -9.430 9.321 1.00 97.31 104 ASP A O 1
ATOM 845 N N . GLU A 1 105 ? -9.539 -10.107 10.288 1.00 96.81 105 GLU A N 1
ATOM 846 C CA . GLU A 1 105 ? -9.551 -9.094 11.353 1.00 96.81 105 GLU A CA 1
ATOM 847 C C . GLU A 1 105 ? -9.446 -7.671 10.787 1.00 96.81 105 GLU A C 1
ATOM 849 O O . GLU A 1 105 ? -10.257 -6.808 11.123 1.00 96.81 105 GLU A O 1
ATOM 854 N N . LEU A 1 106 ? -8.488 -7.426 9.887 1.00 96.75 106 LEU A N 1
ATOM 855 C CA . LEU A 1 106 ? -8.311 -6.124 9.243 1.00 96.75 106 LEU A CA 1
ATOM 856 C C . LEU A 1 106 ? -9.530 -5.747 8.393 1.00 96.75 106 LEU A C 1
ATOM 858 O O . LEU A 1 106 ? -9.946 -4.595 8.418 1.00 96.75 106 LEU A O 1
ATOM 862 N N . ALA A 1 107 ? -10.145 -6.698 7.684 1.00 97.19 107 ALA A N 1
ATOM 863 C CA . ALA A 1 107 ? -11.375 -6.463 6.929 1.00 97.19 107 ALA A CA 1
ATOM 864 C C . ALA A 1 107 ? -12.525 -5.993 7.833 1.00 97.19 107 ALA A C 1
ATOM 866 O O . ALA A 1 107 ? -13.218 -5.031 7.499 1.00 97.19 107 ALA A O 1
ATOM 867 N N . LYS A 1 108 ? -12.690 -6.617 9.006 1.00 96.19 108 LYS A N 1
ATOM 868 C CA . LYS A 1 108 ? -13.677 -6.190 10.010 1.00 96.19 108 LYS A CA 1
ATOM 869 C C . LYS A 1 108 ? -13.367 -4.793 10.552 1.00 96.19 108 LYS A C 1
ATOM 871 O O . LYS A 1 108 ? -14.280 -3.980 10.655 1.00 96.19 108 LYS A O 1
ATOM 876 N N . LEU A 1 109 ? -12.099 -4.497 10.847 1.00 95.81 109 LEU A N 1
ATOM 877 C CA . LEU A 1 109 ? -11.668 -3.177 11.323 1.00 95.81 109 LEU A CA 1
ATOM 878 C C . LEU A 1 109 ? -11.898 -2.079 10.281 1.00 95.81 109 LEU A C 1
ATOM 880 O O . LEU A 1 109 ? -12.402 -1.020 10.633 1.00 95.81 109 LEU A O 1
ATOM 884 N N . ILE A 1 110 ? -11.620 -2.341 8.999 1.00 96.31 110 ILE A N 1
ATOM 885 C CA . ILE A 1 110 ? -11.887 -1.387 7.908 1.00 96.31 110 ILE A CA 1
ATOM 886 C C . ILE A 1 110 ? -13.356 -0.973 7.893 1.00 96.31 110 ILE A C 1
ATOM 888 O O . ILE A 1 110 ? -13.662 0.201 7.720 1.00 96.31 110 ILE A O 1
ATOM 892 N N . VAL A 1 111 ? -14.263 -1.932 8.071 1.00 95.19 111 VAL A N 1
ATOM 893 C CA . VAL A 1 111 ? -15.702 -1.663 8.060 1.00 95.19 111 VAL A CA 1
ATOM 894 C C . VAL A 1 111 ? -16.153 -0.968 9.343 1.00 95.19 111 VAL A C 1
ATOM 896 O O . VAL A 1 111 ? -16.902 0.002 9.266 1.00 95.19 111 VAL A O 1
ATOM 899 N N . ARG A 1 112 ? -15.690 -1.445 10.505 1.00 93.69 112 ARG A N 1
ATOM 900 C CA . ARG A 1 112 ? -16.087 -0.927 11.821 1.00 93.69 112 ARG A CA 1
ATOM 901 C C . ARG A 1 112 ? -15.592 0.499 12.061 1.00 93.69 112 ARG A C 1
ATOM 903 O O . ARG A 1 112 ? -16.364 1.345 12.483 1.00 93.69 112 ARG A O 1
ATOM 910 N N . GLU A 1 113 ? -14.321 0.748 11.764 1.00 93.88 113 GLU A N 1
ATOM 911 C CA . GLU A 1 113 ? -13.623 2.016 12.025 1.00 93.88 113 GLU A CA 1
ATOM 912 C C . GLU A 1 113 ? -13.547 2.916 10.783 1.00 93.88 113 GLU A C 1
ATOM 914 O O . GLU A 1 113 ? -12.874 3.945 10.795 1.00 93.88 113 GLU A O 1
ATOM 919 N N . GLN A 1 114 ? -14.164 2.495 9.674 1.00 94.31 114 GLN A N 1
ATOM 920 C CA . GLN A 1 114 ? -14.181 3.223 8.400 1.00 94.31 114 GLN A CA 1
ATOM 921 C C . GLN A 1 114 ? -12.784 3.585 7.884 1.00 94.31 114 GLN A C 1
ATOM 923 O O . GLN A 1 114 ? -12.551 4.671 7.348 1.00 94.31 114 GLN A O 1
ATOM 928 N N . TRP A 1 115 ? -11.822 2.673 8.041 1.00 95.25 115 TRP A N 1
ATOM 929 C CA . TRP A 1 115 ? -10.454 2.958 7.627 1.00 95.25 115 TRP A CA 1
ATOM 930 C C . TRP A 1 115 ? -10.369 3.224 6.132 1.00 95.25 115 TRP A C 1
ATOM 932 O O . TRP A 1 115 ? -10.856 2.454 5.306 1.00 95.25 115 TRP A O 1
ATOM 942 N N . THR A 1 116 ? -9.653 4.290 5.788 1.00 95.19 116 THR A N 1
ATOM 943 C CA . THR A 1 116 ? -9.216 4.534 4.419 1.00 95.19 116 THR A CA 1
ATOM 944 C C . THR A 1 116 ? -8.053 3.607 4.058 1.00 95.19 116 THR A C 1
ATOM 946 O O . THR A 1 116 ? -7.349 3.065 4.916 1.00 95.19 116 THR A O 1
ATOM 949 N N . VAL A 1 117 ? -7.761 3.491 2.760 1.00 95.50 117 VAL A N 1
ATOM 950 C CA . VAL A 1 117 ? -6.579 2.760 2.271 1.00 95.50 117 VAL A CA 1
ATOM 951 C C . VAL A 1 117 ? -5.282 3.339 2.857 1.00 95.50 117 VAL A C 1
ATOM 953 O O . VAL A 1 117 ? -4.328 2.593 3.079 1.00 95.50 117 VAL A O 1
ATOM 956 N N . GLN A 1 118 ? -5.245 4.653 3.120 1.00 93.50 118 GLN A N 1
ATOM 957 C CA . GLN A 1 118 ? -4.103 5.328 3.743 1.00 93.50 118 GLN A CA 1
ATOM 958 C C . GLN A 1 118 ? -3.927 4.897 5.197 1.00 93.50 118 GLN A C 1
ATOM 960 O O . GLN A 1 118 ? -2.795 4.676 5.608 1.00 93.50 118 GLN A O 1
ATOM 965 N N . ARG A 1 119 ? -5.021 4.710 5.951 1.00 94.12 119 ARG A N 1
ATOM 966 C CA . ARG A 1 119 ? -4.962 4.216 7.333 1.00 94.12 119 ARG A CA 1
ATOM 967 C C . ARG A 1 119 ? -4.615 2.729 7.413 1.00 94.12 119 ARG A C 1
ATOM 969 O O . ARG A 1 119 ? -3.866 2.329 8.298 1.00 94.12 119 ARG A O 1
ATOM 976 N N . LEU A 1 120 ? -5.109 1.922 6.473 1.00 95.75 120 LEU A N 1
ATOM 977 C CA . LEU A 1 120 ? -4.836 0.482 6.427 1.00 95.75 120 LEU A CA 1
ATOM 978 C C . LEU A 1 120 ? -3.343 0.162 6.226 1.00 95.75 120 LEU A C 1
ATOM 980 O O . LEU A 1 120 ? -2.848 -0.821 6.770 1.00 95.75 120 LEU A O 1
ATOM 984 N N . GLY A 1 121 ? -2.622 0.972 5.443 1.00 92.19 121 GLY A N 1
ATOM 985 C CA . GLY A 1 121 ? -1.198 0.758 5.153 1.00 92.19 121 GLY A CA 1
ATOM 986 C C . GLY A 1 121 ? -0.327 0.647 6.415 1.00 92.19 121 GLY A C 1
ATOM 987 O O . GLY A 1 121 ? 0.289 -0.402 6.607 1.00 92.19 121 GLY A O 1
ATOM 988 N N . PRO A 1 122 ? -0.308 1.675 7.285 1.00 90.88 122 PRO A N 1
ATOM 989 C CA . PRO A 1 122 ? 0.390 1.650 8.566 1.00 90.88 122 PRO A CA 1
ATOM 990 C C . PRO A 1 122 ? 0.044 0.435 9.432 1.00 90.88 122 PRO A C 1
ATOM 992 O O . PRO A 1 122 ? 0.945 -0.204 9.970 1.00 90.88 122 PRO A O 1
ATOM 995 N N . GLU A 1 123 ? -1.236 0.068 9.524 1.00 93.81 123 GLU A N 1
ATOM 996 C CA . GLU A 1 123 ? -1.685 -1.064 10.350 1.00 93.81 123 GLU A CA 1
ATOM 997 C C . GLU A 1 123 ? -1.164 -2.411 9.828 1.00 93.81 123 GLU A C 1
ATOM 999 O O . GLU A 1 123 ? -0.747 -3.254 10.616 1.00 93.81 123 GLU A O 1
ATOM 1004 N N . ILE A 1 124 ? -1.077 -2.591 8.504 1.00 92.94 124 ILE A N 1
ATOM 1005 C CA . ILE A 1 124 ? -0.419 -3.765 7.905 1.00 92.94 124 ILE A CA 1
ATOM 1006 C C . ILE A 1 124 ? 1.088 -3.766 8.206 1.00 92.94 124 ILE A C 1
ATOM 1008 O O . ILE A 1 124 ? 1.676 -4.822 8.441 1.00 92.94 124 ILE A O 1
ATOM 1012 N N . THR A 1 125 ? 1.735 -2.596 8.196 1.00 86.44 125 THR A N 1
ATOM 1013 C CA . THR A 1 125 ? 3.188 -2.499 8.408 1.00 86.44 125 THR A CA 1
ATOM 1014 C C . THR A 1 125 ? 3.626 -2.646 9.860 1.00 86.44 125 THR A C 1
ATOM 1016 O O . THR A 1 125 ? 4.755 -3.074 10.072 1.00 86.44 125 THR A O 1
ATOM 1019 N N . LYS A 1 126 ? 2.767 -2.333 10.843 1.00 83.25 126 LYS A N 1
ATOM 1020 C CA . LYS A 1 126 ? 3.082 -2.468 12.280 1.00 83.25 126 LYS A CA 1
ATOM 1021 C C . LYS A 1 126 ? 3.472 -3.894 12.672 1.00 83.25 126 LYS A C 1
ATOM 1023 O O . LYS A 1 126 ? 4.276 -4.078 13.575 1.00 83.25 126 LYS A O 1
ATOM 1028 N N . GLU A 1 127 ? 2.901 -4.887 11.998 1.00 68.38 127 GLU A N 1
ATOM 1029 C CA . GLU A 1 127 ? 3.101 -6.307 12.316 1.00 68.38 127 GLU A CA 1
ATOM 1030 C C . GLU A 1 127 ? 4.060 -7.014 11.356 1.00 68.38 127 G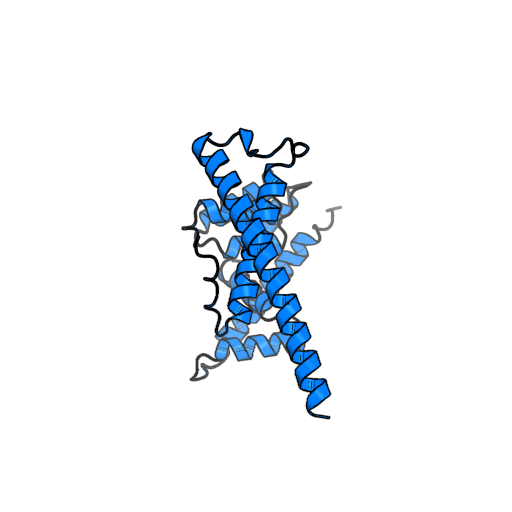LU A C 1
ATOM 1032 O O . GLU A 1 127 ? 4.590 -8.082 11.662 1.00 68.38 127 GLU A O 1
ATOM 1037 N N . GLY A 1 128 ? 4.302 -6.430 10.183 1.00 63.62 128 GLY A N 1
ATOM 1038 C CA . GLY A 1 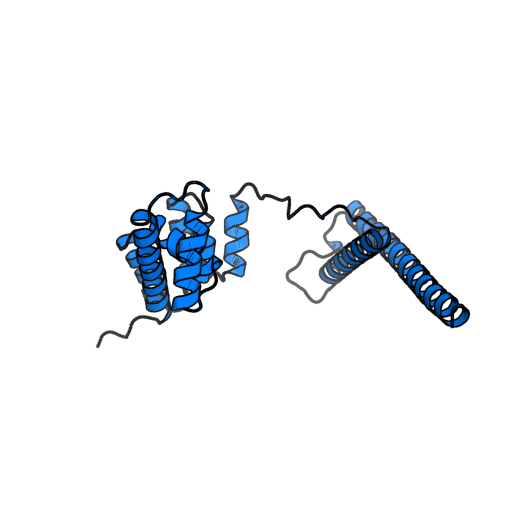128 ? 5.376 -6.886 9.318 1.00 63.62 128 GLY A CA 1
ATOM 1039 C C . GLY A 1 128 ? 6.727 -6.502 9.915 1.00 63.62 128 GLY A C 1
ATOM 1040 O O . GLY A 1 128 ? 6.873 -5.429 10.499 1.00 63.62 128 GLY A O 1
ATOM 1041 N N . LYS A 1 129 ? 7.766 -7.317 9.677 1.00 55.44 129 LYS A N 1
ATOM 1042 C CA . LYS A 1 129 ? 9.132 -6.778 9.633 1.00 55.44 129 LYS A CA 1
ATOM 1043 C C . LYS A 1 129 ? 9.100 -5.711 8.554 1.00 55.44 129 LYS A C 1
ATOM 1045 O O . LYS A 1 129 ? 9.155 -6.042 7.370 1.00 55.44 129 LYS A O 1
ATOM 1050 N N . SER A 1 130 ? 8.895 -4.457 8.947 1.00 51.84 130 SER A N 1
ATOM 1051 C CA . SER A 1 130 ? 9.011 -3.347 8.024 1.00 51.84 130 SER A CA 1
ATOM 1052 C C . SER A 1 130 ? 10.350 -3.550 7.330 1.00 51.84 130 SER A C 1
ATOM 1054 O O . SER A 1 130 ? 11.401 -3.626 7.970 1.00 51.84 130 SER A O 1
ATOM 1056 N N . SER A 1 131 ? 10.331 -3.740 6.012 1.00 51.12 131 SER A N 1
ATOM 1057 C CA . SER A 1 131 ? 11.539 -3.528 5.238 1.00 51.12 131 SER A CA 1
ATOM 1058 C C . SER A 1 131 ? 11.781 -2.022 5.324 1.00 51.12 131 SER A C 1
ATOM 1060 O O . SER A 1 131 ? 11.452 -1.280 4.405 1.00 51.12 131 SER A O 1
ATOM 1062 N N . GLN A 1 132 ? 12.271 -1.545 6.473 1.00 49.91 132 GLN A N 1
ATOM 1063 C CA . GLN A 1 132 ? 12.649 -0.150 6.692 1.00 49.91 132 GLN A CA 1
ATOM 1064 C C . GLN A 1 132 ? 13.715 0.290 5.688 1.00 49.91 132 GLN A C 1
ATOM 1066 O O . GLN A 1 132 ? 13.913 1.476 5.460 1.00 49.91 132 GLN A O 1
ATOM 1071 N N . GLY A 1 133 ? 14.336 -0.660 4.989 1.00 50.53 133 GLY A N 1
ATOM 1072 C CA . GLY A 1 133 ? 14.917 -0.398 3.690 1.00 50.53 133 GLY A CA 1
ATOM 1073 C C . GLY A 1 133 ? 13.827 -0.146 2.655 1.00 50.53 133 GLY A C 1
ATOM 1074 O O . GLY A 1 133 ? 13.501 -1.041 1.874 1.00 50.53 133 GLY A O 1
ATOM 1075 N N . GLY A 1 134 ? 13.344 1.098 2.564 1.00 67.81 134 GLY A N 1
ATOM 1076 C CA . GLY A 1 134 ? 12.921 1.627 1.266 1.00 67.81 134 GLY A CA 1
ATOM 1077 C C . GLY A 1 134 ? 13.983 1.298 0.205 1.00 67.81 134 GLY A C 1
ATOM 1078 O O . GLY A 1 134 ? 15.122 0.955 0.538 1.00 67.81 134 GLY A O 1
ATOM 1079 N N . ARG A 1 135 ? 13.629 1.351 -1.087 1.00 69.31 135 ARG A N 1
ATOM 1080 C CA . ARG A 1 135 ? 14.594 1.041 -2.156 1.00 69.31 135 ARG A CA 1
ATOM 1081 C C . ARG A 1 135 ? 15.882 1.823 -1.893 1.00 69.31 135 ARG A C 1
ATOM 1083 O O . ARG A 1 135 ? 15.846 3.052 -1.913 1.00 69.31 135 ARG A O 1
ATOM 1090 N N . ARG A 1 136 ? 16.987 1.110 -1.624 1.00 78.62 136 ARG A N 1
ATOM 1091 C CA . ARG A 1 136 ? 18.287 1.744 -1.373 1.00 78.62 136 ARG A CA 1
ATOM 1092 C C . ARG A 1 136 ? 18.544 2.736 -2.510 1.00 78.62 136 ARG A C 1
ATOM 1094 O O . ARG A 1 136 ? 18.388 2.331 -3.671 1.00 78.62 136 ARG A O 1
ATOM 1101 N N . PRO A 1 137 ? 18.876 4.004 -2.211 1.00 82.44 137 PRO A N 1
ATOM 1102 C CA . PRO A 1 137 ? 19.216 4.960 -3.249 1.00 82.44 137 PRO A CA 1
ATOM 1103 C C . PRO A 1 137 ? 20.291 4.356 -4.152 1.00 82.44 137 PRO A C 1
ATOM 1105 O O . PRO A 1 137 ? 21.234 3.725 -3.668 1.00 82.44 137 PRO A O 1
ATOM 1108 N N . LYS A 1 138 ? 20.124 4.486 -5.470 1.00 91.69 138 LYS A N 1
ATOM 1109 C CA . LYS A 1 138 ? 21.145 4.029 -6.415 1.00 91.69 138 LYS A CA 1
ATOM 1110 C C . LYS A 1 138 ? 22.413 4.853 -6.163 1.00 91.69 138 LYS A C 1
ATOM 1112 O O . LYS A 1 138 ? 22.312 6.060 -5.978 1.00 91.69 138 LYS A O 1
ATOM 1117 N N . ARG A 1 139 ? 23.587 4.214 -6.168 1.00 95.44 139 ARG A N 1
ATOM 1118 C CA . ARG A 1 139 ? 24.864 4.939 -6.145 1.00 95.44 139 ARG A CA 1
ATOM 1119 C C . ARG A 1 139 ? 24.935 5.835 -7.397 1.00 95.44 139 ARG A C 1
ATOM 1121 O O . ARG A 1 139 ? 24.750 5.290 -8.490 1.00 95.44 139 ARG A O 1
ATOM 1128 N N . PRO A 1 140 ? 25.159 7.153 -7.259 1.00 95.81 140 PRO A N 1
ATOM 1129 C CA . PRO A 1 140 ? 25.285 8.045 -8.408 1.00 95.81 140 PRO A CA 1
ATOM 1130 C C . PRO A 1 140 ? 26.516 7.662 -9.239 1.00 95.81 140 PRO A C 1
ATOM 1132 O O . PRO A 1 140 ? 27.546 7.278 -8.681 1.00 95.81 140 PRO A O 1
ATOM 1135 N N . ALA A 1 141 ? 26.389 7.723 -10.565 1.00 94.88 141 ALA A N 1
ATOM 1136 C CA . ALA A 1 141 ? 27.460 7.402 -11.508 1.00 94.88 141 ALA A CA 1
ATOM 1137 C C . ALA A 1 141 ? 28.342 8.616 -11.834 1.00 94.88 141 ALA A C 1
ATOM 1139 O O . ALA A 1 141 ? 29.482 8.449 -12.261 1.00 94.88 141 ALA A O 1
ATOM 1140 N N . THR A 1 142 ? 27.825 9.829 -11.626 1.00 92.94 142 THR A N 1
ATOM 1141 C CA . THR A 1 142 ? 28.515 11.091 -11.918 1.00 92.94 142 THR A CA 1
ATOM 1142 C C . THR A 1 142 ? 28.434 12.051 -10.732 1.00 92.94 142 THR A C 1
ATOM 1144 O O . THR A 1 142 ? 27.597 11.896 -9.838 1.00 92.94 142 THR A O 1
ATOM 1147 N N . VAL A 1 143 ? 29.301 13.068 -10.731 1.00 86.19 143 VAL A N 1
ATOM 1148 C CA . VAL A 1 143 ? 29.275 14.144 -9.728 1.00 86.19 143 VAL A CA 1
ATOM 1149 C C . VAL A 1 143 ? 27.949 14.910 -9.788 1.00 86.19 143 VAL A C 1
ATOM 1151 O O . VAL A 1 143 ? 27.334 15.129 -8.749 1.00 86.19 143 VAL A O 1
ATOM 1154 N N . ASP A 1 144 ? 27.449 15.220 -10.988 1.00 84.31 144 ASP A N 1
ATOM 1155 C CA . ASP A 1 144 ? 26.161 15.905 -11.180 1.00 84.31 144 ASP A CA 1
ATOM 1156 C C . ASP A 1 144 ? 24.987 15.092 -10.598 1.00 84.31 144 ASP A C 1
ATOM 1158 O O . ASP A 1 144 ? 24.112 15.639 -9.921 1.00 84.31 144 ASP A O 1
ATOM 1162 N N . GLU A 1 145 ? 24.980 13.765 -10.789 1.00 84.81 145 GLU A N 1
ATOM 1163 C CA . GLU A 1 145 ? 23.977 12.884 -10.178 1.00 84.81 145 GLU A CA 1
ATOM 1164 C C . GLU A 1 145 ? 24.065 12.882 -8.645 1.00 84.81 145 GLU A C 1
ATOM 1166 O O . GLU A 1 145 ? 23.029 12.888 -7.971 1.00 84.81 145 GLU A O 1
ATOM 1171 N N . ALA A 1 146 ? 25.284 12.888 -8.095 1.00 90.06 146 ALA A N 1
ATOM 1172 C CA . ALA A 1 146 ? 25.515 12.929 -6.655 1.00 90.06 146 ALA A CA 1
ATOM 1173 C C . ALA A 1 146 ? 25.021 14.249 -6.047 1.00 90.06 146 ALA A C 1
ATOM 1175 O O . ALA A 1 146 ? 24.269 14.227 -5.072 1.00 90.06 146 ALA A O 1
ATOM 1176 N N . LEU A 1 147 ? 25.360 15.382 -6.667 1.00 86.62 147 LEU A N 1
ATOM 1177 C CA . LEU A 1 147 ? 24.897 16.710 -6.258 1.00 86.62 147 LEU A CA 1
ATOM 1178 C C . LEU A 1 147 ? 23.369 16.809 -6.313 1.00 86.62 147 LEU A C 1
ATOM 1180 O O . LEU A 1 147 ? 22.741 17.233 -5.344 1.00 86.62 147 LEU A O 1
ATOM 1184 N N . GLY A 1 148 ? 22.749 16.327 -7.394 1.00 86.56 148 GLY A N 1
ATOM 1185 C CA . GLY A 1 148 ? 21.291 16.293 -7.508 1.00 86.56 148 GLY A CA 1
ATOM 1186 C C . GLY A 1 148 ? 20.625 15.395 -6.458 1.00 86.56 148 GLY A C 1
ATOM 1187 O O . GLY A 1 148 ? 19.525 15.691 -5.988 1.00 86.56 148 GLY A O 1
ATOM 1188 N N . GLN A 1 149 ? 21.270 14.295 -6.058 1.00 90.25 149 GLN A N 1
ATOM 1189 C CA . GLN A 1 149 ? 20.778 13.444 -4.975 1.00 90.25 149 GLN A CA 1
ATOM 1190 C C . GLN A 1 149 ? 20.883 14.130 -3.609 1.00 90.25 149 GLN A C 1
ATOM 1192 O O . GLN A 1 149 ? 19.907 14.096 -2.860 1.00 90.25 149 GLN A O 1
ATOM 1197 N N . ILE A 1 150 ? 22.011 14.779 -3.311 1.00 87.31 150 ILE A N 1
ATOM 1198 C CA . ILE A 1 150 ? 22.204 15.560 -2.081 1.00 87.31 150 ILE A CA 1
ATOM 1199 C C . ILE A 1 150 ? 21.155 16.672 -1.999 1.00 87.31 150 ILE A C 1
ATOM 1201 O O . ILE A 1 150 ? 20.470 16.786 -0.987 1.00 87.31 150 ILE A O 1
ATOM 1205 N N . GLN A 1 151 ? 20.939 17.421 -3.084 1.00 87.94 151 GLN A N 1
ATOM 1206 C CA . GLN A 1 151 ? 19.936 18.485 -3.126 1.00 87.94 151 GLN A CA 1
ATOM 1207 C C . GLN A 1 151 ? 18.524 17.966 -2.817 1.00 87.94 151 GLN A C 1
ATOM 1209 O O . GLN A 1 151 ? 17.805 18.576 -2.028 1.00 87.94 151 GLN A O 1
ATOM 1214 N N . ARG A 1 152 ? 18.126 16.816 -3.382 1.00 88.19 152 ARG A N 1
ATOM 1215 C CA . ARG A 1 152 ? 16.829 16.190 -3.066 1.00 88.19 152 ARG A CA 1
ATOM 1216 C C . ARG A 1 152 ? 16.725 15.778 -1.599 1.00 88.19 152 ARG A C 1
ATOM 1218 O O . ARG A 1 152 ? 15.653 15.918 -1.017 1.00 88.19 152 ARG A O 1
ATOM 1225 N N . MET A 1 153 ? 17.808 15.265 -1.014 1.00 87.88 153 MET A N 1
ATOM 1226 C CA . MET A 1 153 ? 17.845 14.893 0.403 1.00 87.88 153 MET A CA 1
ATOM 1227 C C . MET A 1 153 ? 17.710 16.123 1.304 1.00 87.88 153 MET A C 1
ATOM 1229 O O . MET A 1 153 ? 16.915 16.085 2.237 1.00 87.88 153 MET A O 1
ATOM 1233 N N . VAL A 1 154 ? 18.397 17.225 0.982 1.00 89.00 154 VAL A N 1
ATOM 1234 C CA . VAL A 1 154 ? 18.254 18.500 1.704 1.00 89.00 154 VAL A CA 1
ATOM 1235 C C . VAL A 1 154 ? 16.827 19.037 1.591 1.00 89.00 154 VAL A C 1
ATOM 1237 O O . VAL A 1 154 ? 16.215 19.326 2.606 1.00 89.00 154 VAL A O 1
ATOM 1240 N N . GLN A 1 155 ? 16.235 19.063 0.396 1.00 87.44 155 GLN A N 1
ATOM 1241 C CA . GLN A 1 155 ? 14.844 19.509 0.217 1.00 87.44 155 GLN A CA 1
ATOM 1242 C C . GLN A 1 155 ? 13.822 18.611 0.926 1.00 87.44 155 GLN A C 1
ATOM 1244 O O . GLN A 1 155 ? 12.735 19.048 1.301 1.00 87.44 155 GLN A O 1
ATOM 1249 N N . GLN A 1 156 ? 14.101 17.311 1.043 1.00 89.56 156 GLN A N 1
ATOM 1250 C CA . GLN A 1 156 ? 13.261 16.408 1.826 1.00 89.56 156 GLN A CA 1
ATOM 1251 C C . GLN A 1 156 ? 13.407 16.681 3.327 1.00 89.56 156 GLN A C 1
ATOM 1253 O O . GLN A 1 156 ? 12.407 16.624 4.036 1.00 89.56 156 GLN A O 1
ATOM 1258 N N . TRP A 1 157 ? 14.621 16.989 3.784 1.00 92.00 157 TRP A N 1
ATOM 1259 C CA . TRP A 1 157 ? 14.897 17.390 5.158 1.00 92.00 157 TRP A CA 1
ATOM 1260 C C . TRP A 1 157 ? 14.222 18.720 5.511 1.00 92.00 157 TRP A C 1
ATOM 1262 O O . TRP A 1 157 ? 13.509 18.772 6.503 1.00 92.00 157 TRP A O 1
ATOM 1272 N N . GLU A 1 158 ? 14.357 19.752 4.674 1.00 90.12 158 GLU A N 1
ATOM 1273 C CA . GLU A 1 158 ? 13.724 21.067 4.870 1.00 90.12 158 GLU A CA 1
ATOM 1274 C C . GLU A 1 158 ? 12.206 20.942 5.001 1.00 90.12 158 GLU A C 1
ATOM 1276 O O . GLU A 1 158 ? 11.648 21.389 5.993 1.00 90.12 158 GLU A O 1
ATOM 1281 N N . ARG A 1 159 ? 11.550 20.221 4.083 1.00 90.31 159 ARG A N 1
ATOM 1282 C CA . ARG A 1 159 ? 10.100 19.972 4.170 1.00 90.31 159 ARG A CA 1
ATOM 1283 C C . ARG A 1 159 ? 9.694 19.226 5.435 1.00 90.31 159 ARG A C 1
ATOM 1285 O O . ARG A 1 159 ? 8.600 19.436 5.945 1.00 90.31 159 ARG A O 1
ATOM 1292 N N . TRP A 1 160 ? 10.533 18.305 5.907 1.00 92.38 160 TRP A N 1
ATOM 1293 C CA . TRP A 1 160 ? 10.262 17.595 7.153 1.00 92.38 160 TRP A CA 1
ATOM 1294 C C . TRP A 1 160 ? 10.399 18.523 8.364 1.00 92.38 160 TRP A C 1
ATOM 1296 O O . TRP A 1 160 ? 9.555 18.455 9.248 1.00 92.38 160 TRP A O 1
ATOM 1306 N N . VAL A 1 161 ? 11.409 19.399 8.380 1.00 91.38 161 VAL A N 1
ATOM 1307 C CA . VAL A 1 161 ? 11.600 20.416 9.425 1.00 91.38 161 VAL A CA 1
ATOM 1308 C C . VAL A 1 161 ? 10.445 21.416 9.430 1.00 91.38 161 VAL A C 1
ATOM 1310 O O . VAL A 1 161 ? 9.844 21.617 10.474 1.00 91.38 161 VAL A O 1
ATOM 1313 N N . GLU A 1 162 ? 10.067 21.959 8.271 1.00 89.75 162 GLU A N 1
ATOM 1314 C CA . GLU A 1 162 ? 8.910 22.855 8.131 1.00 89.75 162 GLU A CA 1
ATOM 1315 C C . GLU A 1 162 ? 7.635 22.205 8.677 1.00 89.75 162 GLU A C 1
ATOM 1317 O O . GLU A 1 162 ? 6.914 22.814 9.456 1.00 89.75 162 GLU A O 1
ATOM 1322 N N . MET A 1 163 ? 7.397 20.933 8.340 1.00 87.00 163 MET A N 1
ATOM 1323 C CA . MET A 1 163 ? 6.235 20.177 8.815 1.00 87.00 163 MET A CA 1
ATOM 1324 C C . MET A 1 163 ? 6.197 20.014 10.345 1.00 87.00 163 MET A C 1
ATOM 1326 O O . MET A 1 163 ? 5.110 19.941 10.903 1.00 87.00 163 MET A O 1
ATOM 1330 N N . ILE A 1 164 ? 7.344 19.923 11.030 1.00 90.44 164 ILE A N 1
ATOM 1331 C CA . ILE A 1 164 ? 7.392 19.801 12.504 1.00 90.44 164 ILE A CA 1
ATOM 1332 C C . ILE A 1 164 ? 7.533 21.151 13.225 1.00 90.44 164 ILE A C 1
ATOM 1334 O O . ILE A 1 164 ? 7.400 21.215 14.449 1.00 90.44 164 ILE A O 1
ATOM 1338 N N . GLU A 1 165 ? 7.866 22.216 12.495 1.00 88.19 165 GLU A N 1
ATOM 1339 C CA . GLU A 1 165 ? 7.896 23.594 12.994 1.00 88.19 165 GLU A CA 1
ATOM 1340 C C . GLU A 1 165 ? 6.554 24.312 12.796 1.00 88.19 165 GLU A C 1
ATOM 1342 O O . GLU A 1 165 ? 6.306 25.313 13.473 1.00 88.19 165 GLU A O 1
ATOM 1347 N N . ASP A 1 166 ? 5.690 23.801 11.913 1.00 85.62 166 ASP A N 1
ATOM 1348 C CA . ASP A 1 166 ? 4.341 24.309 11.682 1.00 85.62 166 ASP A CA 1
ATOM 1349 C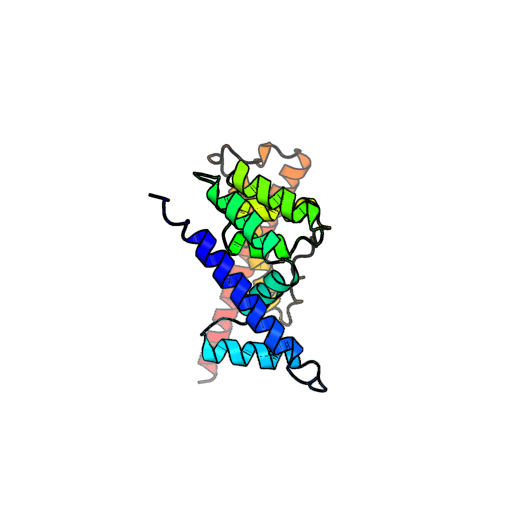 C . ASP A 1 166 ? 3.494 24.208 12.962 1.00 85.62 166 ASP A C 1
ATOM 1351 O O . ASP A 1 166 ? 3.100 23.129 13.409 1.00 85.62 166 ASP A O 1
ATOM 1355 N N . LYS A 1 167 ? 3.242 25.367 13.581 1.00 76.06 167 LYS A N 1
ATOM 1356 C CA . LYS A 1 167 ? 2.519 25.486 14.855 1.00 76.06 167 LYS A CA 1
ATOM 1357 C C . LYS A 1 167 ? 1.006 25.367 14.694 1.00 76.06 167 LYS A C 1
ATOM 1359 O O . LYS A 1 167 ? 0.318 25.195 15.700 1.00 76.06 167 LYS A O 1
ATOM 1364 N N . ASP A 1 168 ? 0.498 25.463 13.467 1.00 79.69 168 ASP A N 1
ATOM 1365 C CA . ASP A 1 168 ? -0.935 25.393 13.196 1.00 79.69 168 ASP A CA 1
ATOM 1366 C C . ASP A 1 168 ? -1.427 23.933 13.121 1.00 79.69 168 ASP A C 1
ATOM 1368 O O . ASP A 1 168 ? -2.621 23.662 13.304 1.00 79.69 168 ASP A O 1
ATOM 1372 N N . ASP A 1 169 ? -0.518 22.959 12.955 1.00 71.19 169 ASP A N 1
ATOM 1373 C CA . ASP A 1 169 ? -0.849 21.534 13.033 1.00 71.19 169 ASP A CA 1
ATOM 1374 C C . ASP A 1 169 ? -0.914 21.040 14.487 1.00 71.19 169 ASP A C 1
ATOM 1376 O O . ASP A 1 169 ? -0.021 20.389 15.031 1.00 71.19 169 ASP A O 1
ATOM 1380 N N . THR A 1 170 ? -2.053 21.313 15.122 1.00 63.97 170 THR A N 1
ATOM 1381 C CA . THR A 1 170 ? -2.385 20.882 16.495 1.00 63.97 170 THR A CA 1
ATOM 1382 C C . THR A 1 170 ? -2.399 19.360 16.720 1.00 63.97 170 THR A C 1
ATOM 1384 O O . THR A 1 170 ? -2.655 18.914 17.840 1.00 63.97 170 THR A O 1
ATOM 1387 N N . LYS A 1 171 ? -2.168 18.534 15.690 1.00 72.69 171 LYS A N 1
ATOM 1388 C CA . LYS A 1 171 ? -2.247 17.065 15.777 1.00 72.69 171 LYS A CA 1
ATOM 1389 C C . LYS A 1 171 ? -0.891 16.354 15.658 1.00 72.69 171 LYS A C 1
ATOM 1391 O O . LYS A 1 171 ? -0.878 15.120 15.618 1.00 72.69 171 LYS A O 1
ATOM 1396 N N . GLY A 1 172 ? 0.222 17.090 15.624 1.00 81.25 172 GLY A N 1
ATOM 1397 C CA . GLY A 1 172 ? 1.576 16.559 15.422 1.00 81.25 172 GLY A CA 1
ATOM 1398 C C . GLY A 1 172 ? 2.512 16.627 16.636 1.00 81.25 172 GLY A C 1
ATOM 1399 O O . GLY A 1 172 ? 2.200 17.229 17.657 1.00 81.25 172 GLY A O 1
ATOM 1400 N N . VAL A 1 173 ? 3.681 15.988 16.500 1.00 87.06 173 VAL A N 1
ATOM 1401 C CA . VAL A 1 173 ? 4.848 16.189 17.380 1.00 87.06 173 VAL A CA 1
ATOM 1402 C C . VAL A 1 173 ? 5.642 17.358 16.809 1.00 87.06 173 VAL A C 1
ATOM 1404 O O . VAL A 1 173 ? 6.072 17.292 15.657 1.00 87.06 173 VAL A O 1
ATOM 1407 N N . SER A 1 174 ? 5.845 18.400 17.606 1.00 91.19 174 SER A N 1
ATOM 1408 C CA . SER A 1 174 ? 6.625 19.576 17.232 1.00 91.19 174 SER A CA 1
ATOM 1409 C C . SER A 1 174 ? 8.107 19.412 17.572 1.00 91.19 174 SER A C 1
ATOM 1411 O O . SER A 1 174 ? 8.503 18.544 18.356 1.00 91.19 174 SER A O 1
ATOM 1413 N N . ILE A 1 175 ? 8.953 20.299 17.041 1.00 91.38 175 ILE A N 1
ATOM 1414 C CA . ILE A 1 175 ? 10.374 20.335 17.420 1.00 91.38 175 ILE A CA 1
ATOM 1415 C C . ILE A 1 175 ? 10.581 20.586 18.928 1.00 91.38 175 ILE A C 1
ATOM 1417 O O . ILE A 1 175 ? 11.591 20.158 19.488 1.00 91.38 175 ILE A O 1
ATOM 1421 N N . GLY A 1 176 ? 9.623 21.253 19.586 1.00 88.94 176 GLY A N 1
ATOM 1422 C CA . GLY A 1 176 ? 9.642 21.536 21.024 1.00 88.94 176 GLY A CA 1
ATOM 1423 C C . GLY A 1 176 ? 9.344 20.315 21.896 1.00 88.94 176 GLY A C 1
ATOM 1424 O O . GLY A 1 176 ? 9.750 20.289 23.055 1.00 88.94 176 GLY A O 1
ATOM 1425 N N . ASP A 1 177 ? 8.706 19.290 21.329 1.00 91.94 177 ASP A N 1
ATOM 1426 C CA . ASP A 1 177 ? 8.408 18.026 22.012 1.00 91.94 177 ASP A CA 1
ATOM 1427 C C . ASP A 1 177 ? 9.604 17.054 21.995 1.00 91.94 177 ASP A C 1
ATOM 1429 O O . ASP A 1 177 ? 9.580 15.997 22.631 1.00 91.94 177 ASP A O 1
ATOM 1433 N N . LEU A 1 178 ? 10.669 17.388 21.256 1.00 91.81 178 LEU A N 1
ATOM 1434 C CA . LEU A 1 178 ? 11.885 16.583 21.185 1.00 91.81 178 LEU A CA 1
ATOM 1435 C C . LEU A 1 178 ? 12.800 16.850 22.392 1.00 91.81 178 LEU A C 1
ATOM 1437 O O . LEU A 1 178 ? 12.901 17.985 22.862 1.00 91.81 178 LEU A O 1
ATOM 1441 N N . PRO A 1 179 ? 13.575 15.848 22.856 1.00 96.94 179 PRO A N 1
ATOM 1442 C CA . PRO A 1 179 ? 14.626 16.089 23.838 1.00 96.94 179 PRO A CA 1
ATOM 1443 C C . PRO A 1 179 ? 15.577 17.198 23.372 1.00 96.94 179 PRO A C 1
ATOM 1445 O O . PRO A 1 179 ? 15.993 17.207 22.214 1.00 96.94 179 PRO A O 1
ATOM 1448 N N . VAL A 1 180 ? 15.985 18.092 24.280 1.00 93.88 180 VAL A N 1
ATOM 1449 C CA . VAL A 1 180 ? 16.809 19.286 23.977 1.00 93.88 180 VAL A CA 1
ATOM 1450 C C . VAL A 1 180 ? 18.032 18.966 23.107 1.00 93.88 180 VAL A C 1
ATOM 1452 O O . VAL A 1 180 ? 18.378 19.720 22.197 1.00 93.88 180 VAL A O 1
ATOM 1455 N N . GLN A 1 181 ? 18.684 17.829 23.358 1.00 94.56 181 GLN A N 1
ATOM 1456 C CA . GLN A 1 181 ? 19.845 17.374 22.589 1.00 94.56 181 GLN A CA 1
ATOM 1457 C C . GLN A 1 181 ? 19.482 17.036 21.134 1.00 94.56 181 GLN A C 1
ATOM 1459 O O . GLN A 1 181 ? 20.217 17.399 20.217 1.00 94.56 181 GLN A O 1
ATOM 1464 N N . VAL A 1 182 ? 18.330 16.394 20.921 1.00 93.69 182 VAL A N 1
ATOM 1465 C CA . VAL A 1 182 ? 17.804 16.049 19.595 1.00 93.69 182 VAL A CA 1
ATOM 1466 C C . VAL A 1 182 ? 17.366 17.311 18.859 1.00 93.69 182 VAL A C 1
ATOM 1468 O O . VAL A 1 182 ? 17.772 17.506 17.718 1.00 93.69 182 VAL A O 1
ATOM 1471 N N . ALA A 1 183 ? 16.624 18.209 19.514 1.00 93.06 183 ALA A N 1
ATOM 1472 C CA . ALA A 1 183 ? 16.210 19.482 18.920 1.00 93.06 183 ALA A CA 1
ATOM 1473 C C . ALA A 1 183 ? 17.422 20.319 18.466 1.00 93.06 183 ALA A C 1
ATOM 1475 O O . ALA A 1 183 ? 17.459 20.828 17.345 1.00 93.06 183 ALA A O 1
ATOM 1476 N N . ARG A 1 184 ? 18.473 20.391 19.298 1.00 93.00 184 ARG A N 1
ATOM 1477 C CA . ARG A 1 184 ? 19.730 21.068 18.946 1.00 93.00 184 ARG A CA 1
ATOM 1478 C C . ARG A 1 184 ? 20.4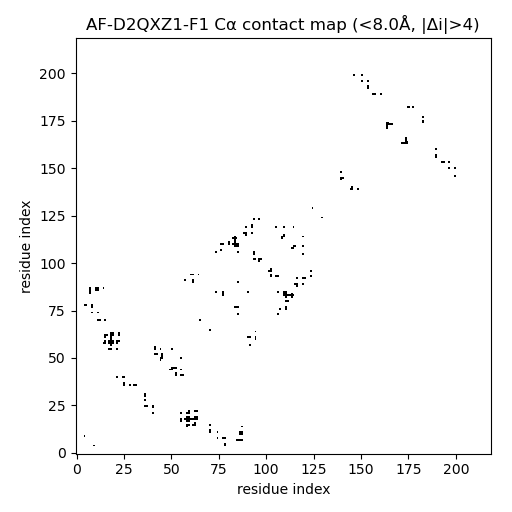32 20.399 17.759 1.00 93.00 184 ARG A C 1
ATOM 1480 O O . ARG A 1 184 ? 20.943 21.108 16.892 1.00 93.00 184 ARG A O 1
ATOM 1487 N N . ALA A 1 185 ? 20.454 19.066 17.702 1.00 93.06 185 ALA A N 1
ATOM 1488 C CA . ALA A 1 185 ? 21.038 18.329 16.583 1.00 93.06 185 ALA A CA 1
ATOM 1489 C C . ALA A 1 185 ? 20.273 18.573 15.273 1.00 93.06 185 ALA A C 1
ATOM 1491 O O . ALA A 1 185 ? 20.901 18.845 14.251 1.00 93.06 185 ALA A O 1
ATOM 1492 N N . VAL A 1 186 ? 18.935 18.559 15.311 1.00 91.56 186 VAL A N 1
ATOM 1493 C CA . VAL A 1 186 ? 18.079 18.876 14.157 1.00 91.56 186 VAL A CA 1
ATOM 1494 C C . VAL A 1 186 ? 18.371 20.287 13.647 1.00 91.56 186 VAL A C 1
ATOM 1496 O O . VAL A 1 186 ? 18.654 20.455 12.464 1.00 91.56 186 VAL A O 1
ATOM 1499 N N . ALA A 1 187 ? 18.413 21.285 14.535 1.00 90.19 187 ALA A N 1
ATOM 1500 C CA . ALA A 1 187 ? 18.734 22.662 14.157 1.00 90.19 187 ALA A CA 1
ATOM 1501 C C . ALA A 1 187 ? 20.143 22.797 13.546 1.00 90.19 187 ALA A C 1
ATOM 1503 O O . ALA A 1 187 ? 20.335 23.527 12.572 1.00 90.19 187 ALA A O 1
ATOM 1504 N N . GLY A 1 188 ? 21.132 22.084 14.095 1.00 92.12 188 GLY A N 1
ATOM 1505 C CA . GLY A 1 188 ? 22.488 22.035 13.543 1.00 92.12 188 GLY A CA 1
ATOM 1506 C C . GLY A 1 188 ? 22.521 21.432 12.138 1.00 92.12 188 GLY A C 1
ATOM 1507 O O . GLY A 1 188 ? 23.077 22.036 11.223 1.00 92.12 188 GLY A O 1
ATOM 1508 N N . MET A 1 189 ? 21.859 20.287 11.947 1.00 92.00 189 MET A N 1
ATOM 1509 C CA . MET A 1 189 ? 21.750 19.626 10.645 1.00 92.00 189 MET A CA 1
ATOM 1510 C C . MET A 1 189 ? 21.052 20.503 9.609 1.00 92.00 189 MET A C 1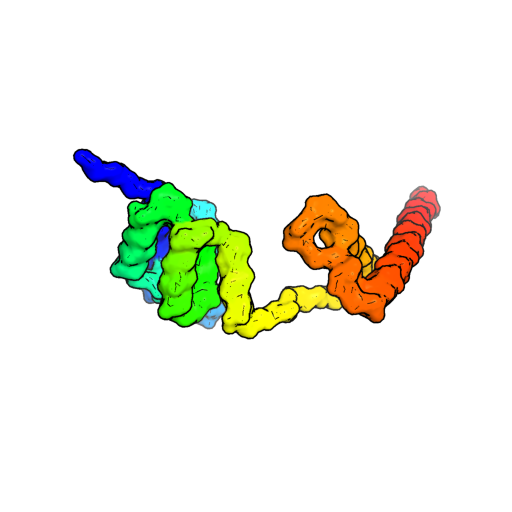
ATOM 1512 O O . MET A 1 189 ? 21.534 20.588 8.483 1.00 92.00 189 MET A O 1
ATOM 1516 N N . SER A 1 190 ? 19.968 21.189 9.976 1.00 91.00 190 SER A N 1
ATOM 1517 C CA . SER A 1 190 ? 19.261 22.104 9.074 1.00 91.00 190 SER A CA 1
ATOM 1518 C C . SER A 1 190 ? 20.158 23.245 8.603 1.00 91.00 190 SER A C 1
ATOM 1520 O O . SER A 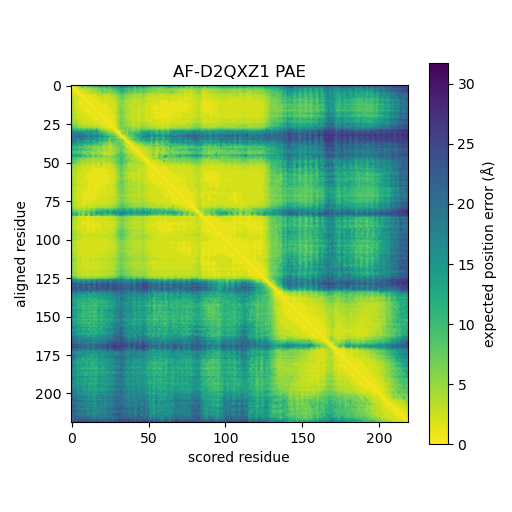1 190 ? 20.214 23.515 7.406 1.00 91.00 190 SER A O 1
ATOM 1522 N N . LYS A 1 191 ? 20.938 23.856 9.506 1.00 91.06 191 LYS A N 1
ATOM 1523 C CA . LYS A 1 191 ? 21.902 24.907 9.140 1.00 91.06 191 LYS A CA 1
ATOM 1524 C C . LYS A 1 191 ? 22.979 24.390 8.187 1.00 91.06 191 LYS A C 1
ATOM 1526 O O . LYS A 1 191 ? 23.261 25.028 7.176 1.00 91.06 191 LYS A O 1
ATOM 1531 N N . SER A 1 192 ? 23.556 23.222 8.474 1.00 90.44 192 SER A N 1
ATOM 1532 C CA . SER A 1 192 ? 24.561 22.607 7.599 1.00 90.44 192 SER A CA 1
ATOM 1533 C C . SER A 1 192 ? 23.984 22.215 6.235 1.00 90.44 192 SER A C 1
ATOM 1535 O O . SER A 1 192 ? 24.634 22.416 5.212 1.00 90.44 192 SER A O 1
ATOM 1537 N N . ALA A 1 193 ? 22.757 21.693 6.203 1.00 88.75 193 ALA A N 1
ATOM 1538 C CA . ALA A 1 193 ? 22.062 21.326 4.975 1.00 88.75 193 ALA A CA 1
ATOM 1539 C C . ALA A 1 193 ? 21.764 22.558 4.104 1.00 88.75 193 ALA A C 1
ATOM 1541 O O . ALA A 1 193 ? 22.019 22.527 2.900 1.00 88.75 193 ALA A O 1
ATOM 1542 N N . GLN A 1 194 ? 21.306 23.658 4.711 1.00 86.56 194 GLN A N 1
ATOM 1543 C CA . GLN A 1 194 ? 21.079 24.933 4.027 1.00 86.56 194 GLN A CA 1
ATOM 1544 C C . GLN A 1 194 ? 22.377 25.518 3.461 1.00 86.56 194 GLN A C 1
ATOM 1546 O O . GLN A 1 194 ? 22.402 25.935 2.303 1.00 86.56 194 GLN A O 1
ATOM 1551 N N . ALA A 1 195 ? 23.471 25.489 4.231 1.00 89.06 195 ALA A N 1
ATOM 1552 C CA . ALA A 1 195 ? 24.783 25.933 3.759 1.00 89.06 195 ALA A CA 1
ATOM 1553 C C . ALA A 1 195 ? 25.248 25.117 2.538 1.00 89.06 195 ALA A C 1
ATOM 1555 O O . ALA A 1 195 ? 25.557 25.688 1.491 1.00 89.06 195 ALA A O 1
ATOM 1556 N N . ALA A 1 196 ? 25.173 23.783 2.614 1.00 83.81 196 ALA A N 1
ATOM 1557 C CA . ALA A 1 196 ? 25.508 22.905 1.494 1.00 83.81 196 ALA A CA 1
ATOM 1558 C C . ALA A 1 196 ? 24.599 23.143 0.268 1.00 83.81 196 ALA A C 1
ATOM 1560 O O . ALA A 1 196 ? 25.054 23.119 -0.880 1.00 83.81 196 ALA A O 1
ATOM 1561 N N . ALA A 1 197 ? 23.307 23.415 0.474 1.00 82.88 197 ALA A N 1
ATOM 1562 C CA . ALA A 1 197 ? 22.388 23.755 -0.610 1.00 82.88 197 ALA A CA 1
ATOM 1563 C C . ALA A 1 197 ? 22.721 25.104 -1.271 1.00 82.88 197 ALA A C 1
ATOM 1565 O O . ALA A 1 197 ? 22.580 25.238 -2.489 1.00 82.88 197 ALA A O 1
ATOM 1566 N N . MET A 1 198 ? 23.176 26.100 -0.507 1.00 86.94 198 MET A N 1
ATOM 1567 C CA . MET A 1 198 ? 23.617 27.386 -1.058 1.00 86.94 198 MET A CA 1
ATOM 1568 C C . MET A 1 198 ? 24.895 27.240 -1.888 1.00 86.94 198 MET A C 1
ATOM 1570 O O . MET A 1 198 ? 24.957 27.757 -3.006 1.00 86.94 198 MET A O 1
ATOM 1574 N N . GLU A 1 199 ? 25.881 26.489 -1.397 1.00 86.50 199 GLU A N 1
ATOM 1575 C CA . GLU A 1 199 ? 27.128 26.227 -2.125 1.00 86.50 199 GLU A CA 1
ATOM 1576 C C . GLU A 1 199 ? 26.875 25.473 -3.434 1.00 86.50 199 GLU A C 1
ATOM 1578 O O . GLU A 1 199 ? 27.352 25.878 -4.495 1.00 86.50 199 GLU A O 1
ATOM 1583 N N . THR A 1 200 ? 26.051 24.422 -3.401 1.00 83.38 200 THR A N 1
ATOM 1584 C CA . THR A 1 200 ? 25.725 23.637 -4.604 1.00 83.38 200 THR A CA 1
ATOM 1585 C C . THR A 1 200 ? 24.958 24.446 -5.653 1.00 83.38 200 THR A C 1
ATOM 1587 O O . THR A 1 200 ? 25.236 24.313 -6.848 1.00 83.38 200 THR A O 1
ATOM 1590 N N . ARG A 1 201 ? 24.046 25.338 -5.239 1.00 81.06 201 ARG A N 1
ATOM 1591 C CA . ARG A 1 201 ? 23.358 26.267 -6.157 1.00 81.06 201 ARG A CA 1
ATOM 1592 C C . ARG A 1 201 ? 24.322 27.271 -6.785 1.00 81.06 201 ARG A C 1
ATOM 1594 O O . ARG A 1 201 ? 24.182 27.565 -7.971 1.00 81.06 201 ARG A O 1
ATOM 1601 N N . SER A 1 202 ? 25.286 27.777 -6.020 1.00 82.62 202 SER A N 1
ATOM 1602 C CA . SER A 1 202 ? 26.319 28.681 -6.533 1.00 82.62 202 SER A CA 1
ATOM 1603 C C . SER A 1 202 ? 27.202 27.968 -7.559 1.00 82.62 202 SER A C 1
ATOM 1605 O O . SER A 1 202 ? 27.287 28.420 -8.698 1.00 82.62 202 SER A O 1
ATOM 1607 N N . SER A 1 203 ? 27.748 26.796 -7.223 1.00 78.06 203 SER A N 1
ATOM 1608 C CA . SER A 1 203 ? 28.597 25.997 -8.123 1.00 78.06 203 SER A CA 1
ATOM 1609 C C . SER A 1 203 ? 27.883 25.563 -9.408 1.00 78.06 203 SER A C 1
ATOM 1611 O O . SER A 1 203 ? 28.473 25.596 -10.487 1.00 78.06 203 SER A O 1
ATOM 1613 N N . SER A 1 204 ? 26.592 25.218 -9.332 1.00 77.75 204 SER A N 1
ATOM 1614 C CA . SER A 1 204 ? 25.793 24.867 -10.514 1.00 77.75 204 SER A CA 1
ATOM 1615 C C . SER A 1 204 ? 25.631 26.042 -11.489 1.00 77.75 204 SER A C 1
ATOM 1617 O O . SER A 1 204 ? 25.732 25.844 -12.702 1.00 77.75 204 SER A O 1
ATOM 1619 N N . LYS A 1 205 ? 25.443 27.270 -10.983 1.00 77.69 205 LYS A N 1
ATOM 1620 C CA . LYS A 1 205 ? 25.357 28.478 -11.821 1.00 77.69 205 LYS A CA 1
ATOM 1621 C C . LYS A 1 205 ? 26.674 28.768 -12.547 1.00 77.69 205 LYS A C 1
ATOM 1623 O O . LYS A 1 205 ? 26.641 29.112 -13.727 1.00 77.69 205 LYS A O 1
ATOM 1628 N N . TYR A 1 206 ? 27.817 28.571 -11.885 1.00 74.44 206 TYR A N 1
ATOM 1629 C CA . TYR A 1 206 ? 29.134 28.745 -12.510 1.00 74.44 206 TYR A CA 1
ATOM 1630 C C . TYR A 1 206 ? 29.394 27.711 -13.614 1.00 74.44 206 TYR A C 1
ATOM 1632 O O . TYR A 1 206 ? 29.778 28.083 -14.721 1.00 74.44 206 TYR A O 1
ATOM 1640 N N . ALA A 1 207 ? 29.084 26.434 -13.367 1.00 75.06 207 ALA A N 1
ATOM 1641 C CA . ALA A 1 207 ? 29.257 25.374 -14.363 1.00 75.06 207 ALA A CA 1
ATOM 1642 C C . ALA A 1 207 ? 28.369 25.562 -15.610 1.00 75.06 207 ALA A C 1
ATOM 1644 O O . ALA A 1 207 ? 28.782 25.234 -16.724 1.00 75.06 207 ALA A O 1
ATOM 1645 N N . ALA A 1 208 ? 27.156 26.103 -15.450 1.00 75.94 208 ALA A N 1
ATOM 1646 C CA . ALA A 1 208 ? 26.294 26.447 -16.581 1.00 75.94 208 ALA A CA 1
ATOM 1647 C C . ALA A 1 208 ? 26.875 27.601 -17.417 1.00 75.94 208 ALA A C 1
ATOM 1649 O O . ALA A 1 208 ? 26.820 27.556 -18.646 1.00 75.94 208 ALA A O 1
ATOM 1650 N N . ASN A 1 209 ? 27.475 28.598 -16.763 1.00 77.25 209 ASN A N 1
ATOM 1651 C CA . ASN A 1 209 ? 28.088 29.736 -17.439 1.00 77.25 209 ASN A CA 1
ATOM 1652 C C . ASN A 1 209 ? 29.333 29.326 -18.250 1.00 77.25 209 ASN A C 1
ATOM 1654 O O . ASN A 1 209 ? 29.469 29.707 -19.410 1.00 77.25 209 ASN A O 1
ATOM 1658 N N . GLU A 1 210 ? 30.196 28.467 -17.698 1.00 75.62 210 GLU A N 1
ATOM 1659 C CA . GLU A 1 210 ? 31.386 27.973 -18.410 1.00 75.62 210 GLU A CA 1
ATOM 1660 C C . GLU A 1 210 ? 31.049 27.151 -19.661 1.00 75.62 210 GLU A C 1
ATOM 1662 O O . GLU A 1 210 ? 31.747 27.249 -20.672 1.00 75.62 210 GLU A O 1
ATOM 1667 N N . ARG A 1 211 ? 29.970 26.354 -19.631 1.00 79.12 211 ARG A N 1
ATOM 1668 C CA . ARG A 1 211 ? 29.515 25.603 -20.817 1.00 79.12 211 ARG A CA 1
ATOM 1669 C C . ARG A 1 211 ? 29.046 26.540 -21.928 1.00 79.12 211 ARG A C 1
ATOM 1671 O O . ARG A 1 211 ? 29.341 26.279 -23.092 1.00 79.12 211 ARG A O 1
ATOM 1678 N N . THR A 1 212 ? 28.355 27.622 -21.575 1.00 81.50 212 THR A N 1
ATOM 1679 C CA . THR A 1 212 ? 27.912 28.642 -22.535 1.00 81.50 212 THR A CA 1
ATOM 1680 C C . THR A 1 212 ? 29.107 29.355 -23.166 1.00 81.50 212 THR A C 1
ATOM 1682 O O . THR A 1 212 ? 29.172 29.440 -24.388 1.00 81.50 212 THR A O 1
ATOM 1685 N N . ILE A 1 213 ? 30.097 29.755 -22.357 1.00 79.69 213 ILE A N 1
ATOM 1686 C CA . ILE A 1 213 ? 31.319 30.423 -22.839 1.00 79.69 213 ILE A CA 1
ATOM 1687 C C . ILE A 1 213 ? 32.139 29.500 -23.754 1.00 79.69 213 ILE A C 1
ATOM 1689 O O . ILE A 1 213 ? 32.591 29.921 -24.816 1.00 79.69 213 ILE A O 1
ATOM 1693 N N . ARG A 1 214 ? 32.318 28.220 -23.396 1.00 80.50 214 ARG A N 1
ATOM 1694 C CA . ARG A 1 214 ? 33.065 27.271 -24.246 1.00 80.50 214 ARG A CA 1
ATOM 1695 C C . ARG A 1 214 ? 32.372 26.998 -25.582 1.00 80.50 214 ARG A C 1
ATOM 1697 O O . ARG A 1 214 ? 33.056 26.789 -26.581 1.00 80.50 214 ARG A O 1
ATOM 1704 N N . ARG A 1 215 ? 31.036 27.013 -25.612 1.00 83.94 215 ARG A N 1
ATOM 1705 C CA . ARG A 1 215 ? 30.264 26.826 -26.845 1.00 83.94 215 ARG A CA 1
ATOM 1706 C C . ARG A 1 215 ? 30.392 28.026 -27.787 1.00 83.94 215 ARG A C 1
ATOM 1708 O O . ARG A 1 215 ? 30.600 27.807 -28.968 1.00 83.94 215 ARG A O 1
ATOM 1715 N N . SER A 1 216 ? 30.367 29.254 -27.267 1.00 80.50 216 SER A N 1
ATOM 1716 C CA . SER A 1 216 ? 30.520 30.474 -28.079 1.00 80.50 216 SER A CA 1
ATOM 1717 C C . SER A 1 216 ? 31.931 30.707 -28.630 1.00 80.50 216 SER A C 1
ATOM 1719 O O . SER A 1 216 ? 32.101 31.542 -29.503 1.00 80.50 216 SER A O 1
ATOM 1721 N N . VAL A 1 217 ? 32.951 30.021 -28.103 1.00 82.50 217 VAL A N 1
ATOM 1722 C CA . VAL A 1 217 ? 34.346 30.125 -28.583 1.00 82.50 217 VAL A CA 1
ATOM 1723 C C . VAL A 1 217 ? 34.669 29.066 -29.650 1.00 82.50 217 VAL A C 1
ATOM 1725 O O . VAL A 1 217 ? 35.708 29.142 -30.296 1.00 82.50 217 VAL A O 1
ATOM 1728 N N . SER A 1 218 ? 33.798 28.069 -29.836 1.00 79.44 218 SER A N 1
ATOM 1729 C CA . SER A 1 218 ? 33.999 26.980 -30.808 1.00 79.44 218 SER A CA 1
ATOM 1730 C C . SER A 1 218 ? 33.187 27.149 -32.104 1.00 79.44 218 SER A C 1
ATOM 1732 O O . SER A 1 218 ? 33.227 26.254 -32.947 1.00 79.44 218 SER A O 1
ATOM 1734 N N . GLU A 1 219 ? 32.438 28.247 -32.236 1.00 67.19 219 GLU A N 1
ATOM 1735 C CA . GLU A 1 219 ? 31.696 28.670 -33.439 1.00 67.19 219 GLU A CA 1
ATOM 1736 C C . GLU A 1 219 ? 32.437 29.827 -34.120 1.00 67.19 219 GLU A C 1
ATOM 1738 O O . GLU A 1 219 ? 32.495 29.821 -35.369 1.00 67.19 219 GLU A O 1
#

Sequence (219 aa):
MKKPPPPEIRRLRKFHALGKKVLQVYETSEPLASGSRRRGVAREFDSRLGLKRDQIDKARQFAAMYSDKEVDALCELVNRSDQGRITKSHVIRLLAVPSKRRRDELAKLIVREQWTVQRLGPEITKEGKSSQGGRRPKRPATVDEALGQIQRMVQQWERWVEMIEDKDDTKGVSIGDLPVQVARAVAGMSKSAQAAAMETRSSSKYAANERTIRRSVSE

Mean predicted aligned error: 9.81 Å

Solvent-accessible surface area (backbone atoms only — not comparable to full-atom values): 12661 Å² total; per-residue (Å²): 133,85,78,79,77,60,69,48,48,57,51,44,53,52,41,34,53,50,5,46,56,50,45,52,52,62,72,72,49,75,85,50,97,76,76,48,53,70,58,55,56,39,50,57,49,24,77,75,66,75,43,56,55,70,60,55,54,49,20,28,51,44,32,74,76,39,55,71,69,54,50,50,52,54,38,49,56,32,72,76,34,96,82,15,66,70,41,66,68,44,51,62,57,43,71,73,46,87,52,64,71,56,37,55,52,52,54,50,44,30,36,74,71,51,47,47,64,74,60,48,50,58,64,58,43,73,76,43,86,62,68,80,70,57,84,74,78,76,82,59,91,45,71,70,50,40,52,54,49,51,49,52,52,40,55,53,48,50,55,50,50,52,63,26,64,45,78,84,54,85,87,65,75,41,56,84,76,42,58,70,71,55,36,52,49,52,54,51,50,50,53,54,41,51,51,52,49,52,52,53,55,52,54,52,54,52,56,55,50,52,55,52,54,56,54,70,73,75,113